Protein AF-A0A7S0F4X1-F1 (afdb_monomer_lite)

Sequence (199 aa):
SWSSDGSSNGMGWGNSGFKICTSPSAWPSPEPSPVACLFTPQADWVQSAISVTGGTYANEVAWTLSCVGMCADIQGGAPYGMFPAATKMHRAPPGAACSLKMEDSYGDGWNGAQWTAVKDATTLLSFSLSSVDGDVFTEYFTAPAAALPSPSPSPPSPTMPSPTPMPPPPHPPGHFDPPSPPPSPPSPPPSPSPLPPSS

Organism: NCBI:txid33657

pLDDT: mean 75.81, std 18.98, range [32.25, 98.31]

Secondary structure (DSSP, 8-state):
--------------------------PPPPPPPP-------GGGPEEEEEEE---S-GGGEEEEEEETT-SS-EEEESSBSSTTS--EEEEE-TT-EEEEEEEESSSSB-TT--EEEE-SSS-EEEE--BTTT-SEEEEEEEPPPPPPPPPPPPPPPP-PPPPPPPPPPPPPTT--PPPPPPPPPPPPPPPPPPPPPP-

Foldseek 3Di:
DDDDDDDDDDDDDDDDDDDPPDDDPPDPDPDPDPPPPPDDPLPQWDKKWKFKACAPPQVQKKKWKDWPPDPDIDIDTPGACDPVHPTDMDTDHAFTKMKMKIFGNVLQWSNPMWMWMDQDPPDIDIDITHSVCGGIDMDIDTHHHGDDDDPDPDDPDPPDPPPDDDDDDDDDPDDDDDDDDDDDDDDDDDDDDDDDDDD

Radius of gyration: 40.77 Å; chains: 1; bounding box: 77×66×147 Å

Structure (mmCIF, N/CA/C/O backbone):
data_AF-A0A7S0F4X1-F1
#
_entry.id   AF-A0A7S0F4X1-F1
#
loop_
_atom_site.group_PDB
_atom_site.id
_atom_site.type_symbol
_atom_site.label_atom_id
_atom_site.label_alt_id
_atom_site.label_comp_id
_atom_site.label_asym_id
_atom_site.label_entity_id
_atom_site.label_seq_id
_atom_site.pdbx_PDB_ins_code
_atom_site.Cartn_x
_atom_site.Cartn_y
_atom_site.Cartn_z
_atom_site.occupanc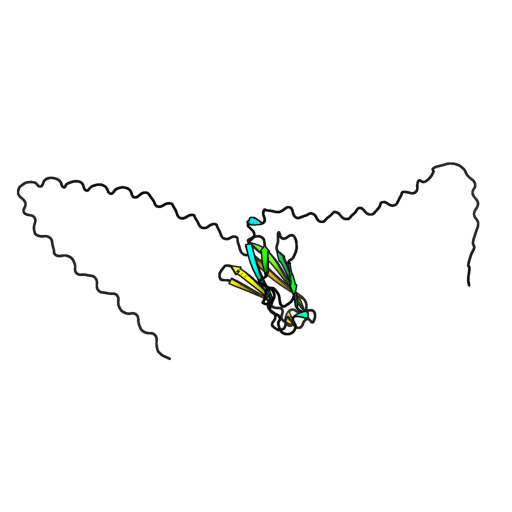y
_atom_site.B_iso_or_equiv
_atom_site.auth_seq_id
_atom_site.auth_comp_id
_atom_site.auth_asym_id
_atom_site.auth_atom_id
_atom_site.pdbx_PDB_model_num
ATOM 1 N N . SER A 1 1 ? -9.327 -20.648 -59.943 1.00 35.84 1 SER A N 1
ATOM 2 C CA . SER A 1 1 ? -8.849 -21.932 -60.483 1.00 35.84 1 SER A CA 1
ATOM 3 C C . SER A 1 1 ? -9.043 -22.992 -59.423 1.00 35.84 1 SER A C 1
ATOM 5 O O . SER A 1 1 ? -8.588 -22.744 -58.317 1.00 35.84 1 SER A O 1
ATOM 7 N N . TRP A 1 2 ? -9.734 -24.083 -59.785 1.00 32.25 2 TRP A N 1
ATOM 8 C CA . TRP A 1 2 ? -10.173 -25.244 -58.979 1.00 32.25 2 TRP A CA 1
ATOM 9 C C . TRP A 1 2 ? -11.259 -24.909 -57.925 1.00 32.25 2 TRP A C 1
ATOM 11 O O . TRP A 1 2 ? -11.089 -23.986 -57.145 1.00 32.25 2 TRP A O 1
ATOM 21 N N . SER A 1 3 ? -12.493 -25.424 -57.898 1.00 41.69 3 SER A N 1
ATOM 22 C CA . SER A 1 3 ? -13.153 -26.658 -58.357 1.00 41.69 3 SER A CA 1
ATOM 23 C C . SER A 1 3 ? -12.582 -27.934 -57.760 1.00 41.69 3 SER A C 1
ATOM 25 O O . SER A 1 3 ? -11.502 -28.363 -58.151 1.00 41.69 3 SER A O 1
ATOM 27 N N . SER A 1 4 ? -13.374 -28.582 -56.905 1.00 44.69 4 SER A N 1
ATOM 28 C CA . SER A 1 4 ? -13.648 -30.019 -56.994 1.00 44.69 4 SER A CA 1
ATOM 29 C C . SER A 1 4 ? -14.995 -30.305 -56.335 1.00 44.69 4 SER A C 1
ATOM 31 O O . SER A 1 4 ? -15.166 -30.219 -55.124 1.00 44.69 4 SER A O 1
ATOM 33 N N . ASP A 1 5 ? -15.945 -30.545 -57.226 1.00 53.00 5 ASP A N 1
ATOM 34 C CA . ASP A 1 5 ? -17.273 -31.093 -57.019 1.00 53.00 5 ASP A CA 1
ATOM 35 C C . ASP A 1 5 ? -17.172 -32.621 -56.853 1.00 53.00 5 ASP A C 1
ATOM 37 O O . ASP A 1 5 ? -16.207 -33.233 -57.317 1.00 53.00 5 ASP A O 1
ATOM 41 N N . GLY A 1 6 ? -18.221 -33.226 -56.302 1.00 36.16 6 GLY A N 1
ATOM 42 C CA . GLY A 1 6 ? -18.635 -34.569 -56.702 1.00 36.16 6 GLY A CA 1
ATOM 43 C C . GLY A 1 6 ? -18.170 -35.755 -55.859 1.00 36.16 6 GLY A C 1
ATOM 44 O O . GLY A 1 6 ? -17.057 -36.251 -56.013 1.00 36.16 6 GLY A O 1
ATOM 45 N N . SER A 1 7 ? -19.115 -36.329 -55.105 1.00 43.56 7 SER A N 1
ATOM 46 C CA . SER A 1 7 ? -19.534 -37.746 -55.202 1.00 43.56 7 SER A CA 1
ATOM 47 C C . SER A 1 7 ? -20.368 -38.153 -53.981 1.00 43.56 7 SER A C 1
ATOM 49 O O . SER A 1 7 ? -20.037 -37.765 -52.871 1.00 43.56 7 SER A O 1
ATOM 51 N N . SER A 1 8 ? -21.376 -39.019 -54.030 1.00 43.84 8 SER A N 1
ATOM 52 C CA . SER A 1 8 ? -22.368 -39.441 -55.027 1.00 43.84 8 SER A CA 1
ATOM 53 C C . SER A 1 8 ? -23.245 -40.509 -54.334 1.00 43.84 8 SER A C 1
ATOM 55 O O . SER A 1 8 ? -22.756 -41.274 -53.512 1.00 43.84 8 SER A O 1
ATOM 57 N N . ASN A 1 9 ? -24.531 -40.545 -54.706 1.00 38.00 9 ASN A N 1
ATOM 58 C CA . ASN A 1 9 ? -25.485 -41.671 -54.702 1.00 38.00 9 ASN A CA 1
ATOM 59 C C . ASN A 1 9 ? -25.884 -42.407 -53.403 1.00 38.00 9 ASN A C 1
ATOM 61 O O . ASN A 1 9 ? -25.091 -43.095 -52.775 1.00 38.00 9 ASN A O 1
ATOM 65 N N . GLY A 1 10 ? -27.202 -42.453 -53.145 1.00 40.72 10 GLY A N 1
ATOM 66 C CA . GLY A 1 10 ? -27.795 -43.468 -52.264 1.00 40.72 10 GLY A CA 1
ATOM 67 C C . GLY A 1 10 ? -29.270 -43.262 -51.903 1.00 40.72 10 GLY A C 1
ATOM 68 O O . GLY A 1 10 ? -29.571 -42.826 -50.806 1.00 40.72 10 GLY A O 1
ATOM 69 N N . MET A 1 11 ? -30.153 -43.573 -52.856 1.00 41.38 11 MET A N 1
ATOM 70 C CA . MET A 1 11 ? -31.607 -43.835 -52.793 1.00 41.38 11 MET A CA 1
ATOM 71 C C . MET A 1 11 ? -32.292 -43.995 -51.413 1.00 41.38 11 MET A C 1
ATOM 73 O O . MET A 1 11 ? -31.842 -44.772 -50.577 1.00 41.38 11 MET A O 1
ATOM 77 N N . GLY A 1 12 ? -33.505 -43.434 -51.273 1.00 39.88 12 GLY A N 1
ATOM 78 C CA . GLY A 1 12 ? -34.475 -43.874 -50.259 1.00 39.88 12 GLY A CA 1
ATOM 79 C C . GLY A 1 12 ? -35.719 -42.988 -50.125 1.00 39.88 12 GLY A C 1
ATOM 80 O O . GLY A 1 12 ? -35.759 -42.099 -49.282 1.00 39.88 12 GLY A O 1
ATOM 81 N N . TRP A 1 13 ? -36.748 -43.231 -50.943 1.00 37.94 13 TRP A N 1
ATOM 82 C CA . TRP A 1 13 ? -38.113 -42.733 -50.713 1.00 37.94 13 TRP A CA 1
ATOM 83 C C . TRP A 1 13 ? -38.707 -43.352 -49.437 1.00 37.94 13 TRP A C 1
ATOM 85 O O . TRP A 1 13 ? -38.603 -44.562 -49.252 1.00 37.94 13 TRP A O 1
ATOM 95 N N . GLY A 1 14 ? -39.400 -42.558 -48.611 1.00 35.94 14 GLY A N 1
ATOM 96 C CA . GLY A 1 14 ? -40.176 -43.104 -47.491 1.00 35.94 14 GLY A CA 1
ATOM 97 C C . GLY A 1 14 ? -40.546 -42.110 -46.389 1.00 35.94 14 GLY A C 1
ATOM 98 O O . GLY A 1 14 ? -39.970 -42.134 -45.317 1.00 35.94 14 GLY A O 1
ATOM 99 N N . ASN A 1 15 ? -41.510 -41.245 -46.684 1.00 37.94 15 ASN A N 1
ATOM 100 C CA . ASN A 1 15 ? -42.716 -40.962 -45.897 1.00 37.94 15 ASN A CA 1
ATOM 101 C C . ASN A 1 15 ? -42.611 -40.875 -44.354 1.00 37.94 15 ASN A C 1
ATOM 103 O O . ASN A 1 15 ? -42.351 -41.857 -43.668 1.00 37.94 15 ASN A O 1
ATOM 107 N N . SER A 1 16 ? -43.130 -39.751 -43.843 1.00 42.19 16 SER A N 1
ATOM 108 C CA . SER A 1 16 ? -43.637 -39.510 -42.481 1.00 42.19 16 SER A CA 1
ATOM 109 C C . SER A 1 16 ? -42.618 -39.158 -41.392 1.00 42.19 16 SER A C 1
ATOM 111 O O . SER A 1 16 ? -41.639 -39.853 -41.164 1.00 42.19 16 SER A O 1
ATOM 113 N N . GLY A 1 17 ? -42.936 -38.090 -40.656 1.00 40.62 17 GLY A N 1
ATOM 114 C CA . GLY A 1 17 ? -42.418 -37.887 -39.307 1.00 40.62 17 GLY A CA 1
ATOM 115 C C . GLY A 1 17 ? -41.562 -36.641 -39.130 1.00 40.62 17 GLY A C 1
ATOM 116 O O . GLY A 1 17 ? -40.384 -36.636 -39.442 1.00 40.62 17 GLY A O 1
ATOM 117 N N . PHE A 1 18 ? -42.176 -35.638 -38.502 1.00 47.06 18 PHE A N 1
ATOM 118 C CA . PHE A 1 18 ? -41.521 -34.615 -37.689 1.00 47.06 18 PHE A CA 1
ATOM 119 C C . PHE A 1 18 ? -40.653 -33.578 -38.426 1.00 47.06 18 PHE A C 1
ATOM 121 O O . PHE A 1 18 ? -39.503 -33.806 -38.791 1.00 47.06 18 PHE A O 1
ATOM 128 N N . LYS A 1 19 ? -41.186 -32.352 -38.543 1.00 44.25 19 LYS A N 1
ATOM 129 C CA . LYS A 1 19 ? -40.333 -31.171 -38.686 1.00 44.25 19 LYS A CA 1
ATOM 130 C C . LYS A 1 19 ? -39.439 -31.110 -37.448 1.00 44.25 19 LYS A C 1
ATOM 132 O O . LYS A 1 19 ? -39.907 -30.766 -36.367 1.00 44.25 19 LYS A O 1
ATOM 137 N N . ILE A 1 20 ? -38.166 -31.448 -37.607 1.00 43.59 20 ILE A N 1
ATOM 138 C CA . ILE A 1 20 ? -37.108 -31.015 -36.700 1.00 43.59 20 ILE A CA 1
ATOM 139 C C . ILE A 1 20 ? -37.099 -29.486 -36.730 1.00 43.59 20 ILE A C 1
ATOM 141 O O . ILE A 1 20 ? -36.558 -28.865 -37.641 1.00 43.59 20 ILE A O 1
ATOM 145 N N . CYS A 1 21 ? -37.777 -28.874 -35.760 1.00 41.50 21 CYS A N 1
ATOM 146 C CA . CYS A 1 21 ? -37.515 -27.493 -35.401 1.00 41.50 21 CYS A CA 1
ATOM 147 C C . CYS A 1 21 ? -36.063 -27.447 -34.933 1.00 41.50 21 CYS A C 1
ATOM 149 O O . CYS A 1 21 ? -35.737 -27.900 -33.837 1.00 41.50 21 CYS A O 1
ATOM 151 N N . THR A 1 22 ? -35.186 -26.958 -35.801 1.00 43.84 22 THR A N 1
ATOM 152 C CA . THR A 1 22 ? -33.824 -26.576 -35.462 1.00 43.84 22 THR A CA 1
ATOM 153 C C . THR A 1 22 ? -33.913 -25.622 -34.275 1.00 43.84 22 THR A C 1
ATOM 155 O O . THR A 1 22 ? -34.497 -24.543 -34.386 1.00 43.84 22 THR A O 1
ATOM 158 N N . SER A 1 23 ? -33.409 -26.060 -33.122 1.00 50.34 23 SER A N 1
ATOM 159 C CA . SER A 1 23 ? -33.271 -25.229 -31.928 1.00 50.34 23 SER A CA 1
ATOM 160 C C . SER A 1 23 ? -32.569 -23.932 -32.331 1.00 50.34 23 SER A C 1
ATOM 162 O O . SER A 1 23 ? -31.468 -24.016 -32.883 1.00 50.34 23 SER A O 1
ATOM 164 N N . PRO A 1 24 ? -33.132 -22.737 -32.079 1.00 48.34 24 PRO A N 1
ATOM 165 C CA . PRO A 1 24 ? -32.310 -21.548 -32.118 1.00 48.34 24 PRO A CA 1
ATOM 166 C C . PRO A 1 24 ? -31.263 -21.726 -31.025 1.00 48.34 24 PRO A C 1
ATOM 168 O O . PRO A 1 24 ? -31.602 -22.084 -29.893 1.00 48.34 24 PRO A O 1
ATOM 171 N N . SER A 1 25 ? -29.999 -21.553 -31.404 1.00 54.19 25 SER A N 1
ATOM 172 C CA . SER A 1 25 ? -28.855 -21.487 -30.510 1.00 54.19 25 SER A CA 1
ATOM 173 C C . SER A 1 25 ? -29.254 -20.790 -29.217 1.00 54.19 25 SER A C 1
ATOM 175 O O . SER A 1 25 ? -29.686 -19.635 -29.241 1.00 54.19 25 SER A O 1
ATOM 177 N N . ALA A 1 26 ? -29.147 -21.512 -28.100 1.00 55.78 26 ALA A N 1
ATOM 178 C CA . ALA A 1 26 ? -29.176 -20.894 -26.791 1.00 55.78 26 ALA A CA 1
ATOM 179 C C . ALA A 1 26 ? -28.062 -19.847 -26.801 1.00 55.78 26 ALA A C 1
ATOM 181 O O . ALA A 1 26 ? -26.878 -20.181 -26.858 1.00 55.78 26 ALA A O 1
ATOM 182 N N . TRP A 1 27 ? -28.462 -18.581 -26.871 1.00 60.56 27 TRP A N 1
ATOM 183 C CA . TRP A 1 27 ? -27.570 -17.454 -26.681 1.00 60.56 27 TRP A CA 1
ATOM 184 C C . TRP A 1 27 ? -26.794 -17.708 -25.387 1.00 60.56 27 TRP A C 1
ATOM 186 O O . TRP A 1 27 ? -27.430 -18.103 -24.401 1.00 60.56 27 TRP A O 1
ATOM 196 N N . PRO A 1 28 ? -25.458 -17.544 -25.358 1.00 54.84 28 PRO A N 1
ATOM 197 C CA . PRO A 1 28 ? -24.746 -17.629 -24.097 1.00 54.84 28 PRO A CA 1
ATOM 198 C C . PRO A 1 28 ? -25.382 -16.599 -23.167 1.00 54.84 28 PRO A C 1
ATOM 200 O O . PRO A 1 28 ? -25.485 -15.419 -23.510 1.00 54.84 28 PRO A O 1
ATOM 203 N N . SER A 1 29 ? -25.905 -17.088 -22.041 1.00 54.59 29 SER A N 1
ATOM 204 C CA . SER A 1 29 ? -26.431 -16.242 -20.978 1.00 54.59 29 SER A CA 1
ATOM 205 C C . SER A 1 29 ? -25.403 -15.143 -20.713 1.00 54.59 29 SER A C 1
ATOM 207 O O . SER A 1 29 ? -24.222 -15.484 -20.596 1.00 54.59 29 SER A O 1
ATOM 209 N N . PRO A 1 30 ? -25.797 -13.859 -20.627 1.00 59.09 30 PRO A N 1
ATOM 210 C CA . PRO A 1 30 ? -24.869 -12.839 -20.174 1.00 59.09 30 PRO A CA 1
ATOM 211 C C . PRO A 1 30 ? -24.286 -13.311 -18.842 1.00 59.09 30 PRO A C 1
ATOM 213 O O . PRO A 1 30 ? -25.019 -13.799 -17.974 1.00 59.09 30 PRO A O 1
ATOM 216 N N . GLU A 1 31 ? -22.960 -13.252 -18.748 1.00 65.81 31 GLU A N 1
ATOM 217 C CA . GLU A 1 31 ? -22.208 -13.545 -17.534 1.00 65.81 31 GLU A CA 1
ATOM 218 C C . GLU A 1 31 ? -22.894 -12.823 -16.363 1.00 65.81 31 GLU A C 1
ATOM 220 O O . GLU A 1 31 ? -23.268 -11.651 -16.527 1.00 65.81 31 GLU A O 1
ATOM 225 N N . PRO A 1 32 ? -23.171 -13.498 -15.228 1.00 59.28 32 PRO A N 1
ATOM 226 C CA . PRO A 1 32 ? -23.821 -12.833 -14.112 1.00 59.28 32 PRO A CA 1
ATOM 227 C C . PRO A 1 32 ? -22.983 -11.608 -13.759 1.00 59.28 32 PRO A C 1
ATOM 229 O O . PRO A 1 32 ? -21.783 -11.725 -13.518 1.00 59.28 32 PRO A O 1
ATOM 232 N N . SER A 1 33 ? -23.609 -10.428 -13.783 1.00 63.41 33 SER A N 1
ATOM 233 C CA . SER A 1 33 ? -22.951 -9.189 -13.373 1.00 63.41 33 SER A CA 1
ATOM 234 C C . SER A 1 33 ? -22.251 -9.426 -12.032 1.00 63.41 33 SER A C 1
ATOM 236 O O . SER A 1 33 ? -22.853 -10.085 -11.175 1.00 63.41 33 SER A O 1
ATOM 238 N N . PRO A 1 34 ? -21.005 -8.948 -11.842 1.00 61.53 34 PRO A N 1
ATOM 239 C CA . PRO A 1 34 ? -20.256 -9.227 -10.626 1.00 61.53 34 PRO A CA 1
ATOM 240 C C . PRO A 1 34 ? -21.122 -8.838 -9.436 1.00 61.53 34 PRO A C 1
ATOM 242 O O . PRO A 1 34 ? -21.649 -7.724 -9.380 1.00 61.53 34 PRO A O 1
ATOM 245 N N . VAL A 1 35 ? -21.331 -9.792 -8.528 1.00 60.41 35 VAL A N 1
ATOM 246 C CA . VAL A 1 35 ? -22.096 -9.565 -7.306 1.00 60.41 35 VAL A CA 1
ATOM 247 C C . VAL A 1 35 ? -21.411 -8.407 -6.594 1.00 60.41 35 VAL A C 1
ATOM 249 O O . VAL A 1 35 ? -20.289 -8.554 -6.114 1.00 60.41 35 VAL A O 1
ATOM 252 N N . ALA A 1 36 ? -22.055 -7.237 -6.576 1.00 57.34 36 ALA A N 1
ATOM 253 C CA . ALA A 1 36 ? -21.590 -6.130 -5.764 1.00 57.34 36 ALA A CA 1
ATOM 254 C C . ALA A 1 36 ? -21.515 -6.663 -4.336 1.00 57.34 36 ALA A C 1
ATOM 256 O O . ALA A 1 36 ? -22.524 -7.140 -3.811 1.00 57.34 36 ALA A O 1
ATOM 257 N N . CYS A 1 37 ? -20.321 -6.666 -3.748 1.00 64.00 37 CYS A N 1
ATOM 258 C CA . CYS A 1 37 ? -20.152 -7.119 -2.381 1.00 64.00 37 CYS A CA 1
ATOM 259 C C . CYS A 1 37 ? -21.212 -6.482 -1.494 1.00 64.00 37 CYS A C 1
ATOM 261 O O . CYS A 1 37 ? -21.319 -5.256 -1.422 1.00 64.00 37 CYS A O 1
ATOM 263 N N . LEU A 1 38 ? -22.003 -7.307 -0.823 1.00 52.16 38 LEU A N 1
ATOM 264 C CA . LEU A 1 38 ? -22.979 -6.819 0.131 1.00 52.16 38 LEU A CA 1
ATOM 265 C C . LEU A 1 38 ? -22.209 -6.340 1.367 1.00 52.16 38 LEU A C 1
ATOM 267 O O . LEU A 1 38 ? -21.707 -7.128 2.162 1.00 52.16 38 LEU A O 1
ATOM 271 N N . PHE A 1 39 ? -22.047 -5.021 1.436 1.00 55.66 39 PHE A N 1
ATOM 272 C CA . PHE A 1 39 ? -21.257 -4.282 2.411 1.00 55.66 39 PHE A CA 1
ATOM 273 C C . PHE A 1 39 ? -21.750 -4.486 3.852 1.00 55.66 39 PHE A C 1
ATOM 275 O O . PHE A 1 39 ? -22.895 -4.175 4.183 1.00 55.66 39 PHE A O 1
ATOM 282 N N . THR A 1 40 ? -20.832 -4.855 4.747 1.00 58.22 40 THR A N 1
ATOM 283 C CA . THR A 1 40 ? -20.790 -4.245 6.085 1.00 58.22 40 THR A CA 1
ATOM 284 C C . THR A 1 40 ? -20.621 -2.733 5.906 1.00 58.22 40 THR A C 1
ATOM 286 O O . THR A 1 40 ? -19.862 -2.335 5.018 1.00 58.22 40 THR A O 1
ATOM 289 N N . PRO A 1 41 ? -21.281 -1.866 6.691 1.00 57.59 41 PRO A N 1
ATOM 290 C CA . PRO A 1 41 ? -21.126 -0.425 6.525 1.00 57.59 41 PRO A CA 1
ATOM 291 C C . PRO A 1 41 ? -19.645 -0.042 6.645 1.00 57.59 41 PRO A C 1
ATOM 293 O O . PRO A 1 41 ? -19.095 -0.101 7.730 1.00 57.59 41 PRO A O 1
ATOM 296 N N . GLN A 1 42 ? -19.026 0.405 5.544 1.00 67.19 42 GLN A N 1
ATOM 297 C CA . GLN A 1 42 ? -17.606 0.801 5.430 1.00 67.19 42 GLN A CA 1
ATOM 298 C C . GLN A 1 42 ? -17.206 1.985 6.345 1.00 67.19 42 GLN A C 1
ATOM 300 O O . GLN A 1 42 ? -16.097 2.514 6.263 1.00 67.19 42 GLN A O 1
ATOM 305 N N . ALA A 1 43 ? -18.131 2.445 7.189 1.00 66.50 43 ALA A N 1
ATOM 306 C CA . ALA A 1 43 ? -17.953 3.532 8.136 1.00 66.50 43 ALA A CA 1
ATOM 307 C C . ALA A 1 43 ? -16.934 3.196 9.237 1.00 66.50 43 ALA A C 1
ATOM 309 O O . ALA A 1 43 ? -16.336 4.113 9.794 1.00 66.50 43 ALA A O 1
ATOM 310 N N . ASP A 1 44 ? -16.714 1.914 9.530 1.00 80.62 44 ASP A N 1
ATOM 311 C CA . ASP A 1 44 ? -15.756 1.436 10.530 1.00 80.62 44 ASP A CA 1
ATOM 312 C C . ASP A 1 44 ? -14.392 1.040 9.941 1.00 80.62 44 ASP A C 1
ATOM 314 O O . ASP A 1 44 ? -13.477 0.715 10.694 1.00 80.62 44 ASP A O 1
ATOM 318 N N . TRP A 1 45 ? -14.215 1.095 8.615 1.00 88.19 45 TRP A N 1
ATOM 319 C CA . TRP A 1 45 ? -12.942 0.747 7.984 1.00 88.19 45 TRP A CA 1
ATOM 320 C C . TRP A 1 45 ? -11.842 1.745 8.333 1.00 88.19 45 TRP A C 1
ATOM 322 O O . TRP A 1 45 ? -12.020 2.968 8.261 1.00 88.19 45 TRP A O 1
ATOM 332 N N . VAL A 1 46 ? -10.663 1.203 8.622 1.00 89.00 46 VAL A N 1
ATOM 333 C CA . VAL A 1 46 ? -9.464 1.983 8.917 1.00 89.00 46 VAL A CA 1
ATOM 334 C C . VAL A 1 46 ? -8.897 2.567 7.629 1.00 89.00 46 VAL A C 1
ATOM 336 O O . VAL A 1 46 ? -8.821 1.890 6.602 1.00 89.00 46 VAL A O 1
ATOM 339 N N . GLN A 1 47 ? -8.515 3.843 7.675 1.00 89.88 47 GLN A N 1
ATOM 340 C CA . GLN A 1 47 ? -7.900 4.540 6.551 1.00 89.88 47 GLN A CA 1
ATOM 341 C C . GLN A 1 47 ? -6.383 4.590 6.745 1.00 89.88 47 GLN A C 1
ATOM 343 O O . GLN A 1 47 ? -5.914 4.956 7.820 1.00 89.88 47 GLN A O 1
ATOM 348 N N . SER A 1 48 ? -5.622 4.253 5.707 1.00 91.06 48 SER A N 1
ATOM 349 C CA . SER A 1 48 ? -4.160 4.291 5.724 1.00 91.06 48 SER A CA 1
ATOM 350 C C . SER A 1 48 ? -3.614 4.953 4.462 1.00 91.06 48 SER A C 1
ATOM 352 O O . SER A 1 48 ? -4.160 4.786 3.367 1.00 91.06 48 SER A O 1
ATOM 354 N N . ALA A 1 49 ? -2.545 5.733 4.627 1.00 91.75 49 ALA A N 1
ATOM 355 C CA . ALA A 1 49 ? -1.781 6.273 3.513 1.00 91.75 49 ALA A CA 1
ATOM 356 C C . ALA A 1 49 ? -0.871 5.175 2.964 1.00 91.75 49 ALA A C 1
ATOM 358 O O . ALA A 1 49 ? -0.112 4.581 3.730 1.00 91.75 49 ALA A O 1
ATOM 359 N N . ILE A 1 50 ? -0.928 4.946 1.653 1.00 94.12 50 ILE A N 1
ATOM 360 C CA . ILE A 1 50 ? 0.032 4.091 0.952 1.00 94.12 50 ILE A CA 1
ATOM 361 C C . ILE A 1 50 ? 0.929 4.978 0.098 1.00 94.12 50 ILE A C 1
ATOM 363 O O . ILE A 1 50 ? 0.437 5.797 -0.687 1.00 94.12 50 ILE A O 1
ATOM 367 N N . SER A 1 51 ? 2.236 4.770 0.213 1.00 94.44 51 SER A N 1
ATOM 368 C CA . SER A 1 51 ? 3.232 5.377 -0.667 1.00 94.44 51 SER A CA 1
ATOM 369 C C . SER A 1 51 ? 4.230 4.353 -1.178 1.00 94.44 51 SER A C 1
ATOM 371 O O . SER A 1 51 ? 4.586 3.422 -0.462 1.00 94.44 51 SER A O 1
ATOM 373 N N . VAL A 1 52 ? 4.693 4.561 -2.410 1.00 96.19 52 VAL A N 1
ATOM 374 C CA . VAL A 1 52 ? 5.784 3.799 -3.021 1.00 96.19 52 VAL A CA 1
ATOM 375 C C . VAL A 1 52 ? 6.813 4.771 -3.575 1.00 96.19 52 VAL A C 1
ATOM 377 O O . VAL A 1 52 ? 6.465 5.690 -4.324 1.00 96.19 52 VAL A O 1
ATOM 380 N N . THR A 1 53 ? 8.073 4.612 -3.181 1.00 94.94 53 THR A N 1
ATOM 381 C CA . THR A 1 53 ? 9.178 5.420 -3.719 1.00 94.94 53 THR A CA 1
ATOM 382 C C . THR A 1 53 ? 9.534 4.972 -5.137 1.00 94.94 53 THR A C 1
ATOM 384 O O . THR A 1 53 ? 9.300 3.830 -5.504 1.00 94.94 53 THR A O 1
ATOM 387 N N . GLY A 1 54 ? 10.103 5.871 -5.947 1.00 91.94 54 GLY A N 1
ATOM 388 C CA . GLY A 1 54 ? 10.464 5.570 -7.339 1.00 91.94 54 GLY A CA 1
ATOM 389 C C . GLY A 1 54 ? 11.591 4.541 -7.502 1.00 91.94 54 GLY A C 1
ATOM 390 O O . GLY A 1 54 ? 11.608 3.822 -8.490 1.00 91.94 54 GLY A O 1
ATOM 391 N N . GLY A 1 55 ? 12.536 4.473 -6.558 1.00 92.38 55 GLY A N 1
ATOM 392 C CA . GLY A 1 55 ? 13.770 3.705 -6.763 1.00 92.38 55 GLY A CA 1
ATOM 393 C C . GLY A 1 55 ? 14.559 4.188 -7.987 1.00 92.38 55 GLY A C 1
ATOM 394 O O . GLY A 1 55 ? 14.389 5.324 -8.439 1.00 92.38 55 GLY A O 1
ATOM 395 N N . THR A 1 56 ? 15.432 3.325 -8.510 1.00 94.62 56 THR A N 1
ATOM 396 C CA . THR A 1 56 ? 16.222 3.613 -9.724 1.00 94.62 56 THR A CA 1
ATOM 397 C C . THR A 1 56 ? 15.446 3.302 -11.008 1.00 94.62 5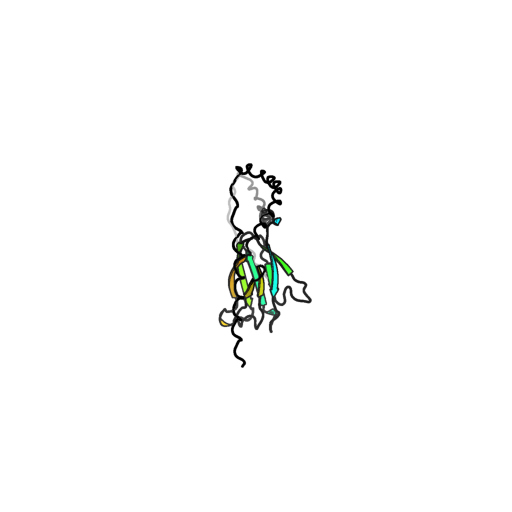6 THR A C 1
ATOM 399 O O . THR A 1 56 ? 15.585 4.028 -11.991 1.00 94.62 56 THR A O 1
ATOM 402 N N . TYR A 1 57 ? 14.583 2.284 -10.987 1.00 94.81 57 TYR A N 1
ATOM 403 C CA . TYR A 1 57 ? 13.839 1.799 -12.153 1.00 94.81 57 TYR A CA 1
ATOM 404 C C . TYR A 1 57 ? 12.339 1.704 -11.854 1.00 94.81 57 TYR A C 1
ATOM 406 O O . TYR A 1 57 ? 11.713 0.657 -11.908 1.00 94.81 57 TYR A O 1
ATOM 414 N N . ALA A 1 58 ? 11.717 2.846 -11.565 1.00 95.19 58 ALA A N 1
ATOM 415 C CA . ALA A 1 58 ? 10.312 2.921 -11.156 1.00 95.19 58 ALA A CA 1
ATOM 416 C C . ALA A 1 58 ? 9.315 2.202 -12.093 1.00 95.19 58 ALA A C 1
ATOM 418 O O . ALA A 1 58 ? 8.253 1.764 -11.657 1.00 95.19 58 ALA A O 1
ATOM 419 N N . ASN A 1 59 ? 9.645 2.099 -13.385 1.00 95.19 59 ASN A N 1
ATOM 420 C CA . ASN A 1 59 ? 8.797 1.483 -14.404 1.00 95.19 59 ASN A CA 1
ATOM 421 C C . ASN A 1 59 ? 8.699 -0.047 -14.310 1.00 95.19 59 ASN A C 1
ATOM 423 O O . ASN A 1 59 ? 7.839 -0.610 -14.982 1.00 95.19 59 ASN A O 1
ATOM 427 N N . GLU A 1 60 ? 9.580 -0.714 -13.565 1.00 95.94 60 GLU A N 1
ATOM 428 C CA . GLU A 1 60 ? 9.525 -2.172 -13.366 1.00 95.94 60 GLU A CA 1
ATOM 429 C C . GLU A 1 60 ? 8.673 -2.563 -12.157 1.00 95.94 60 GLU A C 1
ATOM 431 O O . GLU A 1 60 ? 8.210 -3.696 -12.066 1.00 95.94 60 GLU A O 1
ATOM 436 N N . VAL A 1 61 ? 8.436 -1.605 -11.256 1.00 97.75 61 VAL A N 1
ATOM 437 C CA . VAL A 1 61 ? 7.785 -1.825 -9.969 1.00 97.75 61 VAL A CA 1
ATOM 438 C C . VAL A 1 61 ? 6.272 -1.840 -10.133 1.00 97.75 61 VAL A C 1
ATOM 440 O O . VAL A 1 61 ? 5.658 -0.823 -10.477 1.00 97.75 61 VAL A O 1
ATOM 443 N N . ALA A 1 62 ? 5.657 -2.964 -9.781 1.00 98.00 62 ALA A N 1
ATOM 444 C CA . ALA A 1 62 ? 4.213 -3.106 -9.649 1.00 98.00 62 ALA A CA 1
ATOM 445 C C . ALA A 1 62 ? 3.851 -3.794 -8.330 1.00 98.00 62 ALA A C 1
ATOM 447 O O . ALA A 1 62 ? 4.609 -4.590 -7.782 1.00 98.00 62 ALA A O 1
ATOM 448 N N . TRP A 1 63 ? 2.684 -3.471 -7.784 1.00 98.25 63 TRP A N 1
ATOM 449 C CA . TRP A 1 63 ? 2.202 -4.088 -6.556 1.00 98.25 63 TRP A CA 1
ATOM 450 C C . TRP A 1 63 ? 0.685 -4.210 -6.540 1.00 98.25 63 TRP A C 1
ATOM 452 O O . TRP A 1 63 ? -0.039 -3.384 -7.102 1.00 98.25 63 TRP A O 1
ATOM 462 N N . THR A 1 64 ? 0.211 -5.240 -5.846 1.00 98.31 64 THR A N 1
ATOM 463 C CA . THR A 1 64 ? -1.206 -5.512 -5.606 1.00 98.31 64 THR A CA 1
ATOM 464 C C . THR A 1 64 ? -1.413 -5.800 -4.122 1.00 98.31 64 THR A C 1
ATOM 466 O O . THR A 1 64 ? -0.851 -6.750 -3.580 1.00 98.31 64 THR A O 1
ATOM 469 N N . LEU A 1 65 ? -2.223 -4.980 -3.456 1.00 97.19 65 LEU A N 1
ATOM 470 C CA . LEU A 1 65 ? -2.656 -5.174 -2.077 1.00 97.19 65 LEU A CA 1
ATOM 471 C C . LEU A 1 65 ? -4.077 -5.740 -2.063 1.00 97.19 65 LEU A C 1
ATOM 473 O O . LEU A 1 65 ? -5.015 -5.083 -2.518 1.00 97.19 65 LEU A O 1
ATOM 477 N N . SER A 1 66 ? -4.228 -6.914 -1.461 1.00 96.31 66 SER A N 1
ATOM 478 C CA . SER A 1 66 ? -5.518 -7.544 -1.189 1.00 96.31 66 SER A CA 1
ATOM 479 C C . SER A 1 66 ? -5.702 -7.703 0.314 1.00 96.31 66 SER A C 1
ATOM 481 O O . SER A 1 66 ? -4.753 -8.051 1.014 1.00 96.31 66 SER A O 1
ATOM 483 N N . CYS A 1 67 ? -6.906 -7.461 0.826 1.00 94.44 67 CYS A N 1
ATOM 484 C CA . CYS A 1 67 ? -7.244 -7.737 2.220 1.00 94.44 67 CYS A CA 1
ATOM 485 C C . CYS A 1 67 ? -8.569 -8.488 2.304 1.00 94.44 67 CYS A C 1
ATOM 487 O O . CYS A 1 67 ? -9.514 -8.200 1.567 1.00 94.44 67 CYS A O 1
ATOM 489 N N . VAL A 1 68 ? -8.667 -9.419 3.250 1.00 91.94 68 VAL A N 1
ATOM 490 C CA . VAL A 1 68 ? -9.899 -10.173 3.505 1.00 91.94 68 VAL A CA 1
ATOM 491 C C . VAL A 1 68 ? -11.045 -9.208 3.811 1.00 91.94 68 VAL A C 1
ATOM 493 O O . VAL A 1 68 ? -10.934 -8.367 4.700 1.00 91.94 68 VAL A O 1
ATOM 496 N N . GLY A 1 69 ? -12.151 -9.345 3.078 1.00 87.88 69 GLY A N 1
ATOM 497 C CA . GLY A 1 69 ? -13.328 -8.478 3.197 1.00 87.88 69 GLY A CA 1
ATOM 498 C C . GLY A 1 69 ? -13.320 -7.261 2.265 1.00 87.88 69 GLY A C 1
ATOM 499 O O . GLY A 1 69 ? -14.318 -6.544 2.212 1.00 87.88 69 GLY A O 1
ATOM 500 N N . MET A 1 70 ? -12.242 -7.034 1.506 1.00 88.94 70 MET A N 1
ATOM 501 C CA . MET A 1 70 ? -12.245 -6.094 0.384 1.00 88.94 70 MET A CA 1
ATOM 502 C C . MET A 1 70 ? -12.828 -6.737 -0.877 1.00 88.94 70 MET A C 1
ATOM 504 O O . MET A 1 70 ? -12.764 -7.944 -1.078 1.00 88.94 70 MET A O 1
ATOM 508 N N . CYS A 1 71 ? -13.407 -5.895 -1.727 1.00 84.69 71 CYS A N 1
ATOM 509 C CA . CYS A 1 71 ? -14.095 -6.303 -2.957 1.00 84.69 71 CYS A CA 1
ATOM 510 C C . CYS A 1 71 ? -13.260 -6.152 -4.212 1.00 84.69 71 CYS A C 1
ATOM 512 O O . CYS A 1 71 ? -13.573 -6.724 -5.251 1.00 84.69 71 CYS A O 1
ATOM 514 N N . ALA A 1 72 ? -12.250 -5.304 -4.115 1.00 89.69 72 ALA A N 1
ATOM 515 C CA . ALA A 1 72 ? -11.325 -5.007 -5.174 1.00 89.69 72 ALA A CA 1
ATOM 516 C C . ALA A 1 72 ? -9.964 -4.813 -4.531 1.00 89.69 72 ALA A C 1
ATOM 518 O O . ALA A 1 72 ? -9.857 -4.167 -3.482 1.00 89.69 72 ALA A O 1
ATOM 519 N N . ASP A 1 73 ? -8.952 -5.364 -5.180 1.00 94.81 73 ASP A N 1
ATOM 520 C CA . ASP A 1 73 ? -7.576 -5.152 -4.784 1.00 94.81 73 ASP A CA 1
ATOM 521 C C . ASP A 1 73 ? -7.146 -3.727 -5.132 1.00 94.81 73 ASP A C 1
ATOM 523 O O . ASP A 1 73 ? -7.653 -3.090 -6.062 1.00 94.81 73 ASP A O 1
ATOM 527 N N . ILE A 1 74 ? -6.187 -3.217 -4.372 1.00 95.19 74 ILE A N 1
ATOM 528 C CA . ILE A 1 74 ? -5.550 -1.937 -4.654 1.00 95.19 74 ILE A CA 1
ATOM 529 C C . ILE A 1 74 ? -4.270 -2.225 -5.420 1.00 95.19 74 ILE A C 1
ATOM 531 O O . ILE A 1 74 ? -3.407 -2.946 -4.930 1.00 95.19 74 ILE A O 1
ATOM 535 N N . GLN A 1 75 ? -4.126 -1.617 -6.590 1.00 96.88 75 GLN A N 1
ATOM 536 C CA . GLN A 1 75 ? -2.953 -1.796 -7.436 1.00 96.88 75 GLN A CA 1
ATOM 537 C C . GLN A 1 75 ? -2.229 -0.473 -7.665 1.00 96.88 75 GLN A C 1
ATOM 539 O O . GLN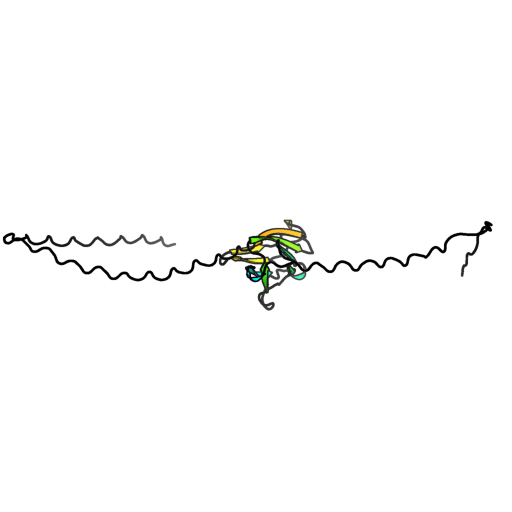 A 1 75 ? -2.841 0.602 -7.673 1.00 96.88 75 GLN A O 1
ATOM 544 N N . GLY A 1 76 ? -0.923 -0.555 -7.883 1.00 95.50 76 GLY A N 1
ATOM 545 C CA . GLY A 1 76 ? -0.106 0.593 -8.243 1.00 95.50 76 GLY A CA 1
ATOM 546 C C . GLY A 1 76 ? 1.269 0.191 -8.756 1.00 95.50 76 GLY A C 1
ATOM 547 O O . GLY A 1 76 ? 1.613 -0.985 -8.810 1.00 95.50 76 GLY A O 1
ATOM 548 N N . GLY A 1 77 ? 2.051 1.202 -9.127 1.00 95.56 77 GLY A N 1
ATOM 549 C CA . GLY A 1 77 ? 3.472 1.061 -9.436 1.00 95.56 77 GLY A CA 1
ATOM 550 C C . GLY A 1 77 ? 4.299 2.057 -8.637 1.00 95.56 77 GLY A C 1
ATOM 551 O O . GLY A 1 77 ? 3.859 2.505 -7.573 1.00 95.56 77 GLY A O 1
ATOM 552 N N . ALA A 1 78 ? 5.464 2.433 -9.154 1.00 94.94 78 ALA A N 1
ATOM 553 C CA . ALA A 1 78 ? 6.311 3.459 -8.562 1.00 94.94 78 ALA A CA 1
ATOM 554 C C . ALA A 1 78 ? 6.475 4.687 -9.487 1.00 94.94 78 ALA A C 1
ATOM 556 O O . ALA A 1 78 ? 6.518 4.547 -10.709 1.00 94.94 78 ALA A O 1
ATOM 557 N N . PRO A 1 79 ? 6.609 5.906 -8.929 1.00 94.19 79 PRO A N 1
ATOM 558 C CA . PRO A 1 79 ? 6.234 6.276 -7.566 1.00 94.19 79 PRO A CA 1
ATOM 559 C C . PRO A 1 79 ? 4.704 6.269 -7.376 1.00 94.19 79 PRO A C 1
ATOM 561 O O . PRO A 1 79 ? 3.936 6.447 -8.322 1.00 94.19 79 PRO A O 1
ATOM 564 N N . TYR A 1 80 ? 4.248 6.136 -6.132 1.00 94.44 80 TYR A N 1
ATOM 565 C CA . TYR A 1 80 ? 2.827 6.175 -5.776 1.00 94.44 80 TYR A CA 1
ATOM 566 C C . TYR A 1 80 ? 2.598 6.959 -4.488 1.00 94.44 80 TYR A C 1
ATOM 568 O O . TYR A 1 80 ? 3.369 6.826 -3.542 1.00 94.44 80 TYR A O 1
ATOM 576 N N . GLY A 1 81 ? 1.530 7.763 -4.433 1.00 90.06 81 GLY A N 1
ATOM 577 C CA . GLY A 1 81 ? 1.131 8.491 -3.217 1.00 90.06 81 GLY A CA 1
ATOM 578 C C . GLY A 1 81 ? 2.192 9.457 -2.667 1.00 90.06 81 GLY A C 1
ATOM 579 O O . GLY A 1 81 ? 2.109 9.848 -1.505 1.00 90.06 81 GLY A O 1
ATOM 580 N N . MET A 1 82 ? 3.181 9.811 -3.492 1.00 82.12 82 MET A N 1
ATOM 581 C CA . MET A 1 82 ? 4.303 10.695 -3.190 1.00 82.12 82 MET A CA 1
ATOM 582 C C . MET A 1 82 ? 4.240 11.922 -4.101 1.00 82.12 82 MET A C 1
ATOM 584 O O . MET A 1 82 ? 3.925 11.792 -5.282 1.00 82.12 82 MET A O 1
ATOM 588 N N . PHE A 1 83 ? 4.590 13.104 -3.588 1.00 71.44 83 PHE A N 1
ATOM 589 C CA . PHE A 1 83 ? 4.581 14.353 -4.358 1.00 71.44 83 PHE A CA 1
ATOM 590 C C . PHE A 1 83 ? 5.282 14.209 -5.733 1.00 71.44 83 PHE A C 1
ATOM 592 O O . PHE A 1 83 ? 6.376 13.647 -5.785 1.00 71.44 83 PHE A O 1
ATOM 599 N N . PRO A 1 84 ? 4.695 14.712 -6.842 1.00 61.09 84 PRO A N 1
ATOM 600 C CA . PRO A 1 84 ? 3.470 15.519 -6.941 1.00 61.09 84 PRO A CA 1
ATOM 601 C C . PRO A 1 84 ? 2.162 14.710 -6.914 1.00 61.09 84 PRO A C 1
ATOM 603 O O . PRO A 1 84 ? 1.081 15.299 -6.926 1.00 61.09 84 PRO A O 1
ATOM 606 N N . ALA A 1 85 ? 2.220 13.376 -6.863 1.00 63.31 85 ALA A N 1
ATOM 607 C CA . ALA A 1 85 ? 1.043 12.542 -6.663 1.00 63.31 85 ALA A CA 1
ATOM 608 C C . ALA A 1 85 ? 0.595 12.682 -5.201 1.00 63.31 85 ALA A C 1
ATOM 610 O O . ALA A 1 85 ? 1.189 12.102 -4.299 1.00 63.31 85 ALA A O 1
ATOM 611 N N . ALA A 1 86 ? -0.417 13.518 -4.952 1.00 73.94 86 ALA A N 1
ATOM 612 C CA . ALA A 1 86 ? -0.997 13.726 -3.624 1.00 73.94 86 ALA A CA 1
ATOM 613 C C . ALA A 1 86 ? -1.150 12.407 -2.838 1.00 73.94 86 ALA A C 1
ATOM 615 O O . ALA A 1 86 ? -1.481 11.374 -3.429 1.00 73.94 86 ALA A O 1
ATOM 616 N N . THR A 1 87 ? -0.930 12.458 -1.518 1.00 83.31 87 THR A N 1
ATOM 617 C CA . THR A 1 87 ? -1.049 11.312 -0.604 1.00 83.31 87 THR A CA 1
ATOM 618 C C . THR A 1 87 ? -2.302 10.499 -0.920 1.00 83.31 87 THR A C 1
ATOM 620 O O . THR A 1 87 ? -3.422 11.011 -0.836 1.00 83.31 87 THR A O 1
ATOM 623 N N . LYS A 1 88 ? -2.125 9.228 -1.297 1.00 90.88 88 LYS A N 1
ATOM 624 C CA . LYS A 1 88 ? -3.247 8.350 -1.633 1.00 90.88 88 LYS A CA 1
ATOM 625 C C . LYS A 1 88 ? -3.656 7.536 -0.415 1.00 90.88 88 LYS A C 1
ATOM 627 O O . LYS A 1 88 ? -2.931 6.661 0.051 1.00 90.88 88 LYS A O 1
ATOM 632 N N . MET A 1 89 ? -4.844 7.861 0.079 1.00 90.62 89 MET A N 1
ATOM 633 C CA . MET A 1 89 ? -5.457 7.208 1.224 1.00 90.62 89 MET A CA 1
ATOM 634 C C . MET A 1 89 ? -6.374 6.082 0.763 1.00 90.62 89 MET A C 1
ATOM 636 O O . MET A 1 89 ? -7.254 6.300 -0.070 1.00 90.62 89 MET A O 1
ATOM 640 N N . HIS A 1 90 ? -6.218 4.916 1.373 1.00 92.31 90 HIS A N 1
ATOM 641 C CA . HIS A 1 90 ? -7.022 3.726 1.117 1.00 92.31 90 HIS A CA 1
ATOM 642 C C . HIS A 1 90 ? -7.680 3.228 2.390 1.00 92.31 90 HIS A C 1
ATOM 644 O O . HIS A 1 90 ? -7.268 3.601 3.486 1.00 92.31 90 HIS A O 1
ATOM 650 N N . ARG A 1 91 ? -8.722 2.409 2.252 1.00 91.00 91 ARG A N 1
ATOM 651 C CA . ARG A 1 91 ? -9.458 1.845 3.385 1.00 91.00 91 ARG A CA 1
ATOM 652 C C . ARG A 1 91 ? -9.415 0.327 3.332 1.00 91.00 91 ARG A C 1
ATOM 654 O O . ARG A 1 91 ? -9.595 -0.237 2.257 1.00 91.00 91 ARG A O 1
ATOM 661 N N . ALA A 1 92 ? -9.261 -0.299 4.490 1.00 91.44 92 ALA A N 1
ATOM 662 C CA . ALA A 1 92 ? -9.348 -1.744 4.657 1.00 91.44 92 ALA A CA 1
ATOM 663 C C . ALA A 1 92 ? -10.200 -2.082 5.893 1.00 91.44 92 ALA A C 1
ATOM 665 O O . ALA A 1 92 ? -10.296 -1.252 6.808 1.00 91.44 92 ALA A O 1
ATOM 666 N N . PRO A 1 93 ? -10.818 -3.276 5.950 1.00 90.62 93 PRO A N 1
ATOM 667 C CA . PRO A 1 93 ? -11.515 -3.709 7.149 1.00 90.62 93 PRO A CA 1
ATOM 668 C C . PRO A 1 93 ? -10.546 -3.774 8.342 1.00 90.62 93 PRO A C 1
ATOM 670 O O . PRO A 1 93 ? -9.389 -4.184 8.177 1.00 90.62 93 PRO A O 1
ATOM 673 N N . PRO A 1 94 ? -10.977 -3.374 9.548 1.00 89.94 94 PRO A N 1
ATOM 674 C CA . PRO A 1 94 ? -10.086 -3.343 10.698 1.00 89.94 94 PRO A CA 1
ATOM 675 C C . PRO A 1 94 ? -9.613 -4.746 11.077 1.00 89.94 94 PRO A C 1
ATOM 677 O O . PRO A 1 94 ? -10.413 -5.674 11.166 1.00 89.94 94 PRO A O 1
ATOM 680 N N . GLY A 1 95 ? -8.312 -4.913 11.312 1.00 89.75 95 GLY A N 1
ATOM 681 C CA . GLY A 1 95 ? -7.730 -6.214 11.651 1.00 89.75 95 GLY A CA 1
ATOM 682 C C . GLY A 1 95 ? -7.780 -7.253 10.523 1.00 89.75 95 GLY A C 1
ATOM 683 O O . GLY A 1 95 ? -7.535 -8.429 10.783 1.00 89.75 95 GLY A O 1
ATOM 684 N N . ALA A 1 96 ? -8.097 -6.857 9.284 1.00 92.25 96 ALA A N 1
ATOM 685 C CA . ALA A 1 96 ? -8.097 -7.767 8.144 1.00 92.25 96 ALA A CA 1
ATOM 686 C C . ALA A 1 96 ? -6.707 -8.366 7.896 1.00 92.25 96 ALA A C 1
ATOM 688 O O . ALA A 1 96 ? -5.694 -7.671 7.978 1.00 92.25 96 ALA A O 1
ATOM 689 N N . ALA A 1 97 ? -6.663 -9.648 7.535 1.00 94.75 97 ALA A N 1
ATOM 690 C CA . ALA A 1 97 ? -5.466 -10.239 6.953 1.00 94.75 97 ALA A CA 1
ATOM 691 C C . ALA A 1 97 ? -5.288 -9.697 5.530 1.00 94.75 97 ALA A C 1
ATOM 693 O O . ALA A 1 97 ? -6.223 -9.747 4.728 1.00 94.75 97 ALA A O 1
ATOM 694 N N . CYS A 1 98 ? -4.104 -9.175 5.238 1.00 95.94 98 CYS A N 1
ATOM 695 C CA . CYS A 1 98 ? -3.740 -8.590 3.960 1.00 95.94 98 CYS A CA 1
ATOM 696 C C . CYS A 1 98 ? -2.535 -9.311 3.356 1.00 95.94 98 CYS A C 1
ATOM 698 O O . CYS A 1 98 ? -1.637 -9.754 4.074 1.00 95.94 98 CYS A O 1
ATOM 700 N N . SER A 1 99 ? -2.511 -9.377 2.030 1.00 97.69 99 SER A N 1
ATOM 701 C CA . SER A 1 99 ? -1.384 -9.828 1.223 1.00 97.69 99 SER A CA 1
ATOM 702 C C . SER A 1 99 ? -0.949 -8.709 0.284 1.00 97.69 99 SER A C 1
ATOM 704 O O . SER A 1 99 ? -1.773 -8.162 -0.456 1.00 97.69 99 SER A O 1
ATOM 706 N N . LEU A 1 100 ? 0.339 -8.394 0.288 1.00 98.25 100 LEU A N 1
ATOM 707 C CA . LEU A 1 100 ? 0.976 -7.487 -0.656 1.00 98.25 100 LEU A CA 1
ATOM 708 C C . LEU A 1 100 ? 1.801 -8.312 -1.637 1.00 98.25 100 LEU A C 1
ATOM 710 O O . LEU A 1 100 ? 2.880 -8.789 -1.293 1.00 98.25 100 LEU A O 1
ATOM 714 N N . LYS A 1 101 ? 1.300 -8.455 -2.860 1.00 98.31 101 LYS A N 1
ATOM 715 C CA . LYS A 1 101 ? 2.072 -8.989 -3.979 1.00 98.31 101 LYS A CA 1
ATOM 716 C C . LYS A 1 101 ? 2.930 -7.864 -4.551 1.00 98.31 101 LYS A C 1
ATOM 718 O O . LYS A 1 101 ? 2.398 -6.819 -4.925 1.00 98.31 101 LYS A O 1
ATOM 723 N N . MET A 1 102 ? 4.233 -8.080 -4.596 1.00 97.88 102 MET A N 1
ATOM 724 C CA . MET A 1 102 ? 5.251 -7.187 -5.137 1.00 97.88 102 MET A CA 1
ATOM 725 C C . MET A 1 102 ? 5.816 -7.827 -6.399 1.00 97.88 102 MET A C 1
ATOM 727 O O . MET A 1 102 ? 6.115 -9.018 -6.398 1.00 97.88 102 MET A O 1
ATOM 731 N N . GLU A 1 103 ? 5.911 -7.051 -7.469 1.00 98.00 103 GLU A N 1
ATOM 732 C CA . GLU A 1 103 ? 6.300 -7.517 -8.796 1.00 98.00 103 GLU A CA 1
ATOM 733 C C . GLU A 1 103 ? 7.391 -6.597 -9.346 1.00 98.00 103 GLU A C 1
ATOM 735 O O . GLU A 1 103 ? 7.330 -5.372 -9.191 1.00 98.00 103 GLU A O 1
ATOM 740 N N . ASP A 1 104 ? 8.386 -7.210 -9.964 1.00 97.38 104 ASP A N 1
ATOM 741 C CA . ASP A 1 104 ? 9.498 -6.592 -10.666 1.00 97.38 104 ASP A CA 1
ATOM 742 C C . ASP A 1 104 ? 9.648 -7.280 -12.026 1.00 97.38 104 ASP A C 1
ATOM 744 O O . ASP A 1 104 ? 9.891 -8.482 -12.111 1.00 97.38 104 ASP A O 1
ATOM 748 N N . SER A 1 105 ? 9.504 -6.516 -13.110 1.00 96.31 105 SER A N 1
ATOM 749 C CA . SER A 1 105 ? 9.561 -7.069 -14.465 1.00 96.31 105 SER A CA 1
ATOM 750 C C . SER A 1 105 ? 10.926 -7.639 -14.880 1.00 96.31 105 SER A C 1
ATOM 752 O O . SER A 1 105 ? 10.970 -8.389 -15.859 1.00 96.31 105 SER A O 1
ATOM 754 N N . TYR A 1 106 ? 12.018 -7.285 -14.194 1.00 94.12 106 TYR A N 1
ATOM 755 C CA . TYR A 1 106 ? 13.372 -7.755 -14.518 1.00 94.12 106 TYR A CA 1
ATOM 756 C C . TYR A 1 106 ? 13.916 -8.797 -13.533 1.00 94.12 106 TYR A C 1
ATOM 758 O O . TYR A 1 106 ? 14.786 -9.586 -13.913 1.00 94.12 106 TYR A O 1
ATOM 766 N N . GLY A 1 107 ? 13.356 -8.877 -12.327 1.00 94.69 107 GLY A N 1
ATOM 767 C CA . GLY A 1 107 ? 13.698 -9.871 -11.310 1.00 94.69 107 GLY A CA 1
ATOM 768 C C . GLY A 1 107 ? 15.029 -9.612 -10.604 1.00 94.69 107 GLY A C 1
ATOM 769 O O . GLY A 1 107 ? 15.613 -10.540 -10.042 1.00 94.69 107 GLY A O 1
ATOM 770 N N . ASP A 1 108 ? 15.545 -8.385 -10.655 1.00 94.38 108 ASP A N 1
ATOM 771 C CA . ASP A 1 108 ? 16.722 -7.932 -9.907 1.00 94.38 108 ASP A CA 1
ATOM 772 C C . ASP A 1 108 ? 16.364 -7.150 -8.633 1.00 94.38 108 ASP A C 1
ATOM 774 O O . ASP A 1 108 ? 17.248 -6.782 -7.850 1.00 94.38 108 ASP A O 1
ATOM 778 N N . GLY A 1 109 ? 15.073 -7.009 -8.359 1.00 95.19 109 GLY A N 1
ATOM 779 C CA . GLY A 1 109 ? 14.518 -6.342 -7.201 1.00 95.19 109 GLY A CA 1
ATOM 780 C C . GLY A 1 109 ? 13.934 -4.981 -7.546 1.00 95.19 109 GLY A C 1
ATOM 781 O O . GLY A 1 109 ? 13.809 -4.562 -8.680 1.00 95.19 109 GLY A O 1
ATOM 782 N N . TRP A 1 110 ? 13.542 -4.249 -6.513 1.00 97.06 110 TRP A N 1
ATOM 783 C CA . TRP A 1 110 ? 12.928 -2.928 -6.665 1.00 97.06 110 TRP A CA 1
ATOM 784 C C . TRP A 1 110 ? 13.940 -1.782 -6.715 1.00 97.06 110 TRP A C 1
ATOM 786 O O . TRP A 1 110 ? 13.572 -0.606 -6.741 1.00 97.06 110 TRP A O 1
ATOM 796 N N . ASN A 1 111 ? 15.231 -2.103 -6.666 1.00 95.44 111 ASN A N 1
ATOM 797 C CA . ASN A 1 111 ? 16.349 -1.190 -6.906 1.00 95.44 111 ASN A CA 1
ATOM 798 C C . ASN A 1 111 ? 16.241 0.117 -6.094 1.00 95.44 111 ASN A C 1
ATOM 800 O O . ASN A 1 111 ? 16.466 1.230 -6.586 1.00 95.44 111 ASN A O 1
ATOM 804 N N . GLY A 1 112 ? 15.875 -0.046 -4.816 1.00 94.25 112 GLY A N 1
ATOM 805 C CA . GLY A 1 112 ? 15.693 1.021 -3.828 1.00 94.25 112 GLY A CA 1
ATOM 806 C C . GLY A 1 112 ? 14.260 1.551 -3.693 1.00 94.25 112 GLY A C 1
ATOM 807 O O . GLY A 1 112 ? 14.011 2.387 -2.816 1.00 94.25 112 GLY A O 1
ATOM 808 N N . ALA A 1 113 ? 13.312 1.091 -4.514 1.00 96.31 113 ALA A N 1
ATOM 809 C CA . ALA A 1 113 ? 11.896 1.363 -4.301 1.00 96.31 113 ALA A CA 1
ATOM 810 C C . ALA A 1 113 ? 11.377 0.601 -3.072 1.00 96.31 113 ALA A C 1
ATOM 812 O O . ALA A 1 113 ? 11.780 -0.524 -2.772 1.00 96.31 113 ALA A O 1
ATOM 813 N N . GLN A 1 114 ? 10.494 1.252 -2.326 1.00 96.44 114 GLN A N 1
ATOM 814 C CA . GLN A 1 114 ? 9.912 0.744 -1.092 1.00 96.44 114 GLN A CA 1
ATOM 815 C C . GLN A 1 114 ? 8.433 1.075 -1.075 1.00 96.44 114 GLN A C 1
ATOM 817 O O . GLN A 1 114 ? 8.054 2.228 -1.299 1.00 96.44 114 GLN A O 1
ATOM 822 N N . TRP A 1 115 ? 7.617 0.075 -0.772 1.00 97.00 115 TRP A N 1
ATOM 823 C CA . TRP A 1 115 ? 6.213 0.242 -0.450 1.00 97.00 115 TRP A CA 1
ATOM 824 C C . TRP A 1 115 ? 6.074 0.476 1.045 1.00 97.00 115 TRP A C 1
ATOM 826 O O . TRP A 1 115 ? 6.656 -0.242 1.855 1.00 97.00 115 TRP A O 1
ATOM 836 N N . THR A 1 116 ? 5.280 1.469 1.419 1.00 95.38 116 THR A N 1
ATOM 837 C CA . THR A 1 116 ? 5.058 1.833 2.817 1.00 95.38 116 THR A CA 1
ATOM 838 C C . THR A 1 116 ? 3.588 2.086 3.098 1.00 95.38 116 THR A C 1
ATOM 840 O O . THR A 1 116 ? 2.898 2.705 2.281 1.00 95.38 116 THR A O 1
ATOM 843 N N . ALA A 1 117 ? 3.138 1.680 4.285 1.00 93.69 117 ALA A N 1
ATOM 844 C CA . ALA A 1 117 ? 1.814 2.007 4.798 1.00 93.69 117 ALA A CA 1
ATOM 845 C C . ALA A 1 117 ? 1.828 2.297 6.298 1.00 93.69 117 ALA A C 1
ATOM 847 O O . ALA A 1 117 ? 2.615 1.730 7.059 1.00 93.69 117 ALA A O 1
ATOM 848 N N . VAL A 1 118 ? 0.913 3.159 6.735 1.00 89.00 118 VAL A N 1
ATOM 849 C CA . VAL A 1 118 ? 0.725 3.479 8.156 1.00 89.00 118 VAL A CA 1
ATOM 850 C C . VAL A 1 118 ? -0.116 2.382 8.811 1.00 89.00 118 VAL A C 1
ATOM 852 O O . VAL A 1 118 ? -1.273 2.183 8.430 1.00 89.00 118 VAL A O 1
ATOM 855 N N . LYS A 1 119 ? 0.447 1.665 9.788 1.00 83.69 119 LYS A N 1
ATOM 856 C CA . LYS A 1 119 ? -0.259 0.595 10.516 1.00 83.69 119 LYS A CA 1
ATOM 857 C C . LYS A 1 119 ? -0.936 1.096 11.787 1.00 83.69 119 LYS A C 1
ATOM 859 O O . LYS A 1 119 ? -1.999 0.614 12.142 1.00 83.69 119 LYS A O 1
ATOM 864 N N . ASP A 1 120 ? -0.338 2.046 12.481 1.00 80.56 120 ASP A N 1
ATOM 865 C CA . ASP A 1 120 ? -0.942 2.744 13.616 1.00 80.56 120 ASP A CA 1
ATOM 866 C C . ASP A 1 120 ? -0.242 4.103 13.784 1.00 80.56 120 ASP A C 1
ATOM 868 O O . ASP A 1 120 ? 0.531 4.517 12.920 1.00 80.56 120 ASP A O 1
ATOM 872 N N . ALA A 1 121 ? -0.517 4.824 14.874 1.00 76.38 121 ALA A N 1
ATOM 873 C CA . ALA A 1 121 ? 0.040 6.160 15.100 1.00 76.38 121 ALA A CA 1
ATOM 874 C C . ALA A 1 121 ? 1.582 6.202 15.171 1.00 76.38 121 ALA A C 1
ATOM 876 O O . ALA A 1 121 ? 2.162 7.281 15.062 1.00 76.38 121 ALA A O 1
ATOM 877 N N . THR A 1 122 ? 2.245 5.060 15.365 1.00 74.94 122 THR A N 1
ATOM 878 C CA . THR A 1 122 ? 3.694 4.974 15.613 1.00 74.94 122 THR A CA 1
ATOM 879 C C . THR A 1 122 ? 4.427 3.997 14.698 1.00 74.94 122 THR A C 1
ATOM 881 O O . THR A 1 122 ? 5.651 4.048 14.607 1.00 74.94 122 THR A O 1
ATOM 884 N N . THR A 1 123 ? 3.705 3.120 14.007 1.00 86.56 123 THR A N 1
ATOM 885 C CA . THR A 1 123 ? 4.253 2.004 13.243 1.00 86.56 123 THR A CA 1
ATOM 886 C C . THR A 1 123 ? 4.017 2.222 11.758 1.00 86.56 123 THR A C 1
ATOM 888 O O . THR A 1 123 ? 2.879 2.305 11.284 1.00 86.56 123 THR A O 1
ATOM 891 N N . LEU A 1 124 ? 5.116 2.240 11.010 1.00 91.88 124 LEU A N 1
ATOM 892 C CA . LEU A 1 124 ? 5.125 2.188 9.554 1.00 91.88 124 LEU A CA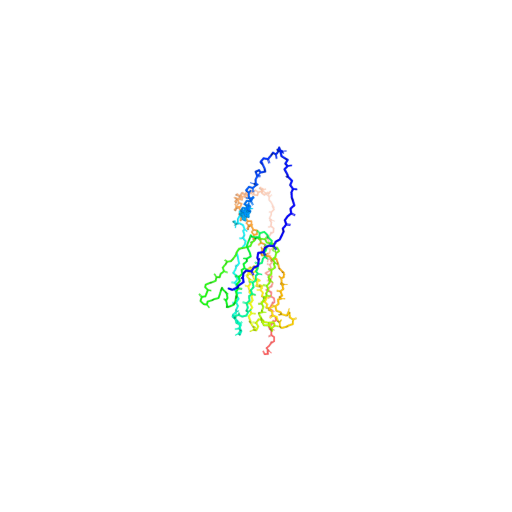 1
ATOM 893 C C . LEU A 1 124 ? 5.519 0.781 9.112 1.00 91.88 124 LEU A C 1
ATOM 895 O O . LEU A 1 124 ? 6.500 0.223 9.601 1.00 91.88 124 LEU A O 1
ATOM 899 N N . LEU A 1 125 ? 4.755 0.216 8.185 1.00 94.75 125 LEU A N 1
ATOM 900 C CA . LEU A 1 125 ? 5.178 -0.952 7.423 1.00 94.75 125 LEU A CA 1
ATOM 901 C C . LEU A 1 125 ? 6.041 -0.473 6.263 1.00 94.75 125 LEU A C 1
ATOM 903 O O . LEU A 1 125 ? 5.697 0.524 5.627 1.00 94.75 125 LEU A O 1
ATOM 907 N N . SER A 1 126 ? 7.131 -1.186 5.998 1.00 95.81 126 SER A N 1
ATOM 908 C CA . SER A 1 126 ? 7.985 -0.967 4.835 1.00 95.81 126 SER A CA 1
ATOM 909 C C . SER A 1 126 ? 8.351 -2.311 4.230 1.00 95.81 126 SER A C 1
ATOM 911 O O . SER A 1 126 ? 8.829 -3.192 4.945 1.00 95.81 126 SER A O 1
ATOM 913 N N . PHE A 1 127 ? 8.122 -2.451 2.931 1.00 96.94 127 PHE A N 1
ATOM 914 C CA . PHE A 1 127 ? 8.445 -3.642 2.160 1.00 96.94 127 PHE A CA 1
ATOM 915 C C . PHE A 1 127 ? 9.165 -3.245 0.873 1.00 96.94 127 PHE A C 1
ATOM 917 O O . PHE A 1 127 ? 8.919 -2.183 0.297 1.00 96.94 127 PHE A O 1
ATOM 924 N N . SER A 1 128 ? 10.075 -4.101 0.433 1.00 96.81 128 SER A N 1
ATOM 925 C CA . SER A 1 128 ? 10.820 -3.964 -0.813 1.00 96.81 128 SER A CA 1
ATOM 926 C C . SER A 1 128 ? 11.103 -5.361 -1.347 1.00 96.81 128 SER A C 1
ATOM 928 O O . SER A 1 128 ? 11.095 -6.322 -0.577 1.00 96.81 128 SER A O 1
ATOM 930 N N . LEU A 1 129 ? 11.349 -5.458 -2.647 1.00 96.00 129 LEU A N 1
ATOM 931 C CA . LEU A 1 129 ? 11.728 -6.697 -3.305 1.00 96.00 129 LEU A CA 1
ATOM 932 C C . LEU A 1 129 ? 13.240 -6.675 -3.545 1.00 96.00 129 LEU A C 1
ATOM 934 O O . LEU A 1 129 ? 13.773 -5.685 -4.054 1.00 96.00 129 LEU A O 1
ATOM 938 N N . SER A 1 130 ? 13.939 -7.738 -3.157 1.00 94.62 130 SER A N 1
ATOM 939 C CA . SER A 1 130 ? 15.372 -7.897 -3.408 1.00 94.62 130 SER A CA 1
ATOM 940 C C . SER A 1 130 ? 15.637 -8.923 -4.510 1.00 94.62 130 SER A C 1
ATOM 942 O O . SER A 1 130 ? 14.813 -9.791 -4.770 1.00 94.62 130 SER A O 1
ATOM 944 N N . SER A 1 131 ? 16.820 -8.882 -5.124 1.00 91.69 131 SER A N 1
ATOM 945 C CA . SER A 1 131 ? 17.189 -9.806 -6.210 1.00 91.69 131 SER A CA 1
ATOM 946 C C . SER A 1 131 ? 17.117 -11.294 -5.844 1.00 91.69 131 SER A C 1
ATOM 948 O O . SER A 1 131 ? 17.051 -12.143 -6.728 1.00 91.69 131 SER A O 1
ATOM 950 N N . VAL A 1 132 ? 17.149 -11.640 -4.552 1.00 93.19 132 VAL A N 1
ATOM 951 C CA . VAL A 1 132 ? 17.021 -13.034 -4.100 1.00 93.19 132 VAL A CA 1
ATOM 952 C C . VAL A 1 132 ? 15.569 -13.508 -4.020 1.00 93.19 132 VAL A C 1
ATOM 954 O O . VAL A 1 132 ? 15.342 -14.716 -3.980 1.00 93.19 132 VAL A O 1
ATOM 957 N N . ASP A 1 133 ? 14.607 -12.584 -4.019 1.00 90.88 133 ASP A N 1
ATOM 958 C CA . ASP A 1 133 ? 13.173 -12.883 -3.968 1.00 90.88 133 ASP A CA 1
ATOM 959 C C . ASP A 1 133 ? 12.590 -13.184 -5.363 1.00 90.88 133 ASP A C 1
ATOM 961 O O . ASP A 1 133 ? 11.498 -13.740 -5.466 1.00 90.88 133 ASP A O 1
ATOM 965 N N . GLY A 1 134 ? 13.337 -12.878 -6.432 1.00 92.19 134 GLY A N 1
ATOM 966 C CA . GLY A 1 134 ? 12.953 -13.116 -7.824 1.00 92.19 134 GLY A CA 1
ATOM 967 C C . GLY A 1 134 ? 12.165 -11.960 -8.441 1.00 92.19 134 GLY A C 1
ATOM 968 O O . GLY A 1 134 ? 12.371 -10.805 -8.100 1.00 92.19 134 GLY A O 1
ATOM 969 N N . ASP A 1 135 ? 11.276 -12.268 -9.381 1.00 93.44 135 ASP A N 1
ATOM 970 C CA . ASP A 1 135 ? 10.420 -11.299 -10.079 1.00 93.44 135 ASP A CA 1
ATOM 971 C C . ASP A 1 135 ? 9.099 -11.026 -9.346 1.00 93.44 135 ASP A C 1
ATOM 973 O O . ASP A 1 135 ? 8.485 -9.976 -9.523 1.00 93.44 135 ASP A O 1
ATOM 977 N N . VAL A 1 136 ? 8.644 -11.951 -8.495 1.00 96.62 136 VAL A N 1
ATOM 978 C CA . VAL A 1 136 ? 7.398 -11.806 -7.732 1.00 96.62 136 VAL A CA 1
ATOM 979 C C . VAL A 1 136 ? 7.564 -12.337 -6.316 1.00 96.62 136 VAL A C 1
ATOM 981 O O . VAL A 1 136 ? 7.892 -13.504 -6.111 1.00 96.62 136 VAL A O 1
ATOM 984 N N . PHE A 1 137 ? 7.199 -11.520 -5.331 1.00 96.94 137 PHE A N 1
ATOM 985 C CA . PHE A 1 137 ? 7.169 -11.917 -3.926 1.00 96.94 137 PHE A CA 1
ATOM 986 C C . PHE A 1 137 ? 5.883 -11.455 -3.243 1.00 96.94 137 PHE A C 1
ATOM 988 O O . PHE A 1 137 ? 5.313 -10.428 -3.600 1.00 96.94 137 PHE A O 1
ATOM 995 N N . THR A 1 138 ? 5.375 -12.222 -2.275 1.00 97.69 138 THR A N 1
ATOM 996 C CA . THR A 1 138 ? 4.151 -11.860 -1.541 1.00 97.69 138 THR A CA 1
ATOM 997 C C . THR A 1 138 ? 4.418 -11.789 -0.050 1.00 97.69 138 THR A C 1
ATOM 999 O O . THR A 1 138 ? 4.772 -12.790 0.567 1.00 97.69 138 THR A O 1
ATOM 1002 N N . GLU A 1 139 ? 4.165 -10.616 0.522 1.00 97.31 139 GLU A N 1
ATOM 1003 C CA . GLU A 1 139 ? 4.222 -10.361 1.957 1.00 97.31 139 GLU A CA 1
ATOM 1004 C C . GLU A 1 139 ? 2.835 -10.411 2.593 1.00 97.31 139 GLU A C 1
ATOM 1006 O O . GLU A 1 139 ? 1.836 -10.048 1.968 1.00 97.31 139 GLU A O 1
ATOM 1011 N N . TYR A 1 140 ? 2.768 -10.823 3.857 1.00 95.88 140 TYR A N 1
ATOM 1012 C CA . TYR A 1 140 ? 1.509 -10.940 4.596 1.00 95.88 140 TYR A CA 1
ATOM 1013 C C . TYR A 1 140 ? 1.552 -10.119 5.877 1.00 95.88 140 TYR A C 1
ATOM 1015 O O . TYR A 1 140 ? 2.492 -10.196 6.667 1.00 95.88 140 TYR A O 1
ATOM 1023 N N . PHE A 1 141 ? 0.494 -9.356 6.130 1.00 94.94 141 PHE A N 1
ATOM 1024 C CA . PHE A 1 141 ? 0.368 -8.568 7.351 1.00 94.94 141 PHE A CA 1
ATOM 1025 C C . PHE A 1 141 ? -1.092 -8.386 7.752 1.00 94.94 141 PHE A C 1
ATOM 1027 O O . PHE A 1 141 ? -2.017 -8.710 7.014 1.00 94.94 141 PHE A O 1
ATOM 1034 N N . THR A 1 142 ? -1.311 -7.855 8.951 1.00 94.06 142 THR A N 1
ATOM 1035 C CA . THR A 1 142 ? -2.650 -7.527 9.448 1.00 94.06 142 THR A CA 1
ATOM 1036 C C . THR A 1 142 ? -2.864 -6.020 9.403 1.00 94.06 142 THR A C 1
ATOM 1038 O O . THR A 1 142 ? -2.018 -5.259 9.890 1.00 94.06 142 THR A O 1
ATOM 1041 N N . ALA A 1 143 ? -3.994 -5.599 8.836 1.00 91.25 143 ALA A N 1
ATOM 1042 C CA . ALA A 1 143 ? -4.449 -4.218 8.834 1.00 91.25 143 ALA A CA 1
ATOM 1043 C C . ALA A 1 143 ? -4.603 -3.676 10.271 1.00 91.25 143 ALA A C 1
ATOM 1045 O O . ALA A 1 143 ? -4.816 -4.455 11.207 1.00 91.25 143 ALA A O 1
ATOM 1046 N N . PRO A 1 144 ? -4.524 -2.346 10.463 1.00 87.44 144 PRO A N 1
ATOM 1047 C CA . PRO A 1 144 ? -4.791 -1.718 11.752 1.00 87.44 144 PRO A CA 1
ATOM 1048 C C . PRO A 1 144 ? -6.101 -2.224 12.365 1.00 87.44 144 PRO A C 1
ATOM 1050 O O . PRO A 1 144 ? -7.118 -2.320 11.675 1.00 87.44 144 PRO A O 1
ATOM 1053 N N . ALA A 1 145 ? -6.100 -2.528 13.662 1.00 84.06 145 ALA A N 1
ATOM 1054 C CA . ALA A 1 145 ? -7.349 -2.750 14.380 1.00 84.06 145 ALA A CA 1
ATOM 1055 C C . ALA A 1 145 ? -8.136 -1.434 14.480 1.00 84.06 145 ALA A C 1
ATOM 1057 O O . ALA A 1 145 ? -7.558 -0.345 14.434 1.00 84.06 145 ALA A O 1
ATOM 1058 N N . ALA A 1 146 ? -9.455 -1.528 14.645 1.00 77.75 146 ALA A N 1
ATOM 1059 C CA . ALA A 1 146 ? -10.262 -0.347 14.907 1.00 77.75 146 ALA A CA 1
ATOM 1060 C C . ALA A 1 146 ? -9.796 0.256 16.235 1.00 77.75 146 ALA A C 1
ATOM 1062 O O . ALA A 1 146 ? -9.651 -0.464 17.228 1.00 77.75 146 ALA A O 1
ATOM 1063 N N . ALA A 1 147 ? -9.557 1.568 16.260 1.00 69.50 147 ALA A N 1
ATOM 1064 C CA . ALA A 1 147 ? -9.342 2.252 17.522 1.00 69.50 147 ALA A CA 1
ATOM 1065 C C . ALA A 1 147 ? -10.596 2.033 18.376 1.00 69.50 147 ALA A C 1
ATOM 1067 O O . ALA A 1 147 ? -11.704 2.366 17.946 1.00 69.50 147 ALA A O 1
ATOM 1068 N N . LEU A 1 148 ? -10.436 1.442 19.563 1.00 65.38 148 LEU A N 1
ATOM 1069 C CA . LEU A 1 148 ? -11.541 1.373 20.512 1.00 65.38 148 LEU A CA 1
ATOM 1070 C C . LEU A 1 148 ? -12.035 2.807 20.748 1.00 65.38 148 LEU A C 1
ATOM 1072 O O . LEU A 1 148 ? -11.196 3.704 20.906 1.00 65.38 148 LEU A O 1
ATOM 1076 N N . PRO A 1 149 ? -13.358 3.056 20.776 1.00 59.25 149 PRO A N 1
ATOM 1077 C CA . PRO A 1 149 ? -13.845 4.349 21.222 1.00 59.25 149 PRO A CA 1
ATOM 1078 C C . PRO A 1 149 ? -13.234 4.608 22.599 1.00 59.25 149 PRO A C 1
ATOM 1080 O O . PRO A 1 149 ? -13.318 3.752 23.484 1.00 59.25 149 PRO A O 1
ATOM 1083 N N . SER A 1 150 ? -12.555 5.748 22.768 1.00 54.09 150 SER A N 1
ATOM 1084 C CA . SER A 1 150 ? -12.038 6.125 24.082 1.00 54.09 150 SER A CA 1
ATOM 1085 C C . SER A 1 150 ? -13.191 6.043 25.084 1.00 54.09 150 SER A C 1
ATOM 1087 O O . SER A 1 150 ? -14.291 6.502 24.751 1.00 54.09 150 SER A O 1
ATOM 1089 N N . PRO A 1 151 ? -12.997 5.458 26.283 1.00 55.31 151 PRO A N 1
ATOM 1090 C CA . PRO A 1 151 ? -14.031 5.526 27.300 1.00 55.31 151 PRO A CA 1
ATOM 1091 C C . PRO A 1 151 ? -14.360 7.006 27.498 1.00 55.31 151 PRO A C 1
ATOM 1093 O O . PRO A 1 151 ? -13.458 7.816 27.725 1.00 55.31 151 PRO A O 1
ATOM 1096 N N . SER A 1 152 ? -15.635 7.368 27.326 1.00 65.25 152 SER A N 1
ATOM 1097 C CA . SER A 1 152 ? -16.096 8.731 27.586 1.00 65.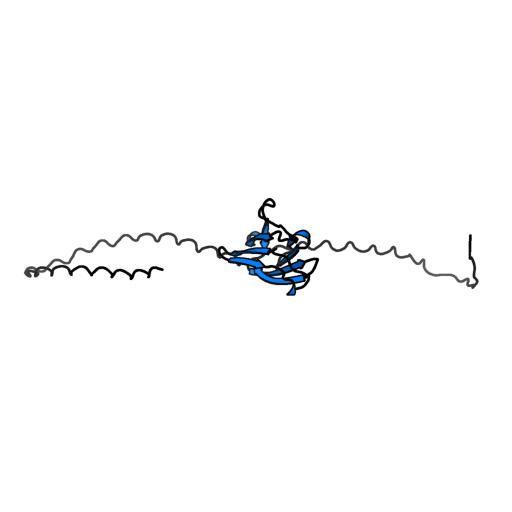25 152 SER A CA 1
ATOM 1098 C C . SER A 1 152 ? -15.584 9.139 28.969 1.00 65.25 152 SER A C 1
ATOM 1100 O O . SER A 1 152 ? -15.727 8.334 29.896 1.00 65.25 152 SER A O 1
ATOM 1102 N N . PRO A 1 153 ? -14.983 10.332 29.146 1.00 68.25 153 PRO A N 1
ATOM 1103 C CA . PRO A 1 153 ? -14.601 10.778 30.476 1.00 68.25 153 PRO A CA 1
ATOM 1104 C C . PRO A 1 153 ? -15.843 10.701 31.365 1.00 68.25 153 PRO A C 1
ATOM 1106 O O . PRO A 1 153 ? -16.904 11.213 30.992 1.00 68.25 153 PRO A O 1
ATOM 1109 N N . SER A 1 154 ? -15.734 9.991 32.492 1.00 68.31 154 SER A N 1
ATOM 1110 C CA . SER A 1 154 ? -16.818 9.914 33.468 1.00 68.31 154 SER A CA 1
ATOM 1111 C C . SER A 1 154 ? -17.268 11.339 33.799 1.00 68.31 154 SER A C 1
ATOM 1113 O O . SER A 1 154 ? -16.402 12.195 34.020 1.00 68.31 154 SER A O 1
ATOM 1115 N N . PRO A 1 155 ? -18.581 11.633 33.824 1.00 73.69 155 PRO A N 1
ATOM 1116 C CA . PRO A 1 155 ? -19.047 12.939 34.267 1.00 73.69 155 PRO A CA 1
ATOM 1117 C C . PRO A 1 155 ? -18.461 13.228 35.658 1.00 73.69 155 PRO A C 1
ATOM 1119 O O . PRO A 1 155 ? -18.345 12.296 36.463 1.00 73.69 155 PRO A O 1
ATOM 1122 N N . PRO A 1 156 ? -18.051 14.477 35.948 1.00 66.31 156 PRO A N 1
ATOM 1123 C CA . PRO A 1 156 ? -17.507 14.812 37.255 1.00 66.31 156 PRO A CA 1
ATOM 1124 C C . PRO A 1 156 ? -18.523 14.410 38.326 1.00 66.31 156 PRO A C 1
ATOM 1126 O O . PRO A 1 156 ? -19.689 14.803 38.255 1.00 66.31 156 PRO A O 1
ATOM 1129 N N . SER A 1 157 ? -18.091 13.595 39.293 1.00 71.31 157 SER A N 1
ATOM 1130 C CA . SER A 1 157 ? -18.927 13.237 40.438 1.00 71.31 157 SER A CA 1
ATOM 1131 C C . SER A 1 157 ? -19.449 14.517 41.094 1.00 71.31 157 SER A C 1
ATOM 1133 O O . SER A 1 157 ? -18.655 15.441 41.300 1.00 71.31 157 SER A O 1
ATOM 1135 N N . PRO A 1 158 ? -20.746 14.604 41.443 1.00 67.69 158 PRO A N 1
ATOM 1136 C CA . PRO A 1 158 ? -21.237 15.741 42.201 1.00 67.69 158 PRO A CA 1
ATOM 1137 C C . PRO A 1 158 ? -20.454 15.814 43.512 1.00 67.69 158 PRO A C 1
ATOM 1139 O O . PRO A 1 158 ? -20.407 14.846 44.274 1.00 67.69 158 PRO A O 1
ATOM 1142 N N . THR A 1 159 ? -19.806 16.951 43.757 1.00 62.03 159 THR A N 1
ATOM 1143 C CA . THR A 1 159 ? -19.122 17.223 45.018 1.00 62.03 159 THR A CA 1
ATOM 1144 C C . THR A 1 159 ? -20.161 17.151 46.131 1.00 62.03 159 THR A C 1
ATOM 1146 O O . THR A 1 159 ? -21.023 18.023 46.242 1.00 62.03 159 THR A O 1
ATOM 1149 N N . MET A 1 160 ? -20.120 16.087 46.932 1.00 67.62 160 MET A N 1
ATOM 1150 C CA . MET A 1 160 ? -20.941 15.989 48.134 1.00 67.62 160 MET A CA 1
ATOM 1151 C C . MET A 1 160 ? -20.556 17.165 49.048 1.00 67.62 160 MET A C 1
ATOM 1153 O O . MET A 1 160 ? -19.358 17.388 49.245 1.00 67.62 160 MET A O 1
ATOM 1157 N N . PRO A 1 161 ? -21.509 17.951 49.582 1.00 61.59 161 PRO A N 1
ATOM 1158 C CA . PRO A 1 161 ? -21.168 18.991 50.541 1.00 61.59 161 PRO A CA 1
ATOM 1159 C C . PRO A 1 161 ? -20.471 18.340 51.739 1.00 61.59 161 PRO A C 1
ATOM 1161 O O . PRO A 1 161 ? -20.974 17.358 52.290 1.00 61.59 161 PRO A O 1
ATOM 1164 N N . SER A 1 162 ? -19.298 18.861 52.114 1.00 67.19 162 SER A N 1
ATOM 1165 C CA . SER A 1 162 ? -18.587 18.412 53.313 1.00 67.19 162 SER A CA 1
ATOM 1166 C C . SER A 1 162 ? -19.540 18.432 54.511 1.00 67.19 162 SER A C 1
ATOM 1168 O O . SER A 1 162 ? -20.235 19.437 54.699 1.00 67.19 162 SER A O 1
ATOM 1170 N N . PRO A 1 163 ? -19.580 17.374 55.342 1.00 65.50 163 PRO A N 1
ATOM 1171 C CA . PRO A 1 163 ? -20.317 17.436 56.591 1.00 65.50 163 PRO A CA 1
ATOM 1172 C C . PRO A 1 163 ? -19.741 18.581 57.429 1.00 65.50 163 PRO A C 1
ATOM 1174 O O . PRO A 1 163 ? -18.531 18.664 57.648 1.00 65.50 163 PRO A O 1
ATOM 1177 N N . THR A 1 164 ? -20.608 19.492 57.867 1.00 65.94 164 THR A N 1
ATOM 1178 C CA . THR A 1 164 ? -20.260 20.516 58.855 1.00 65.94 164 THR A CA 1
ATOM 1179 C C . THR A 1 164 ? -19.622 19.842 60.072 1.00 65.94 164 THR A C 1
ATOM 1181 O O . THR A 1 164 ? -20.195 18.866 60.568 1.00 65.94 164 THR A O 1
ATOM 1184 N N . PRO A 1 165 ? -18.467 20.321 60.570 1.00 68.44 165 PRO A N 1
ATOM 1185 C CA . PRO A 1 165 ? -17.851 19.749 61.760 1.00 68.44 165 PRO A CA 1
ATOM 1186 C C . PRO A 1 165 ? -18.824 19.842 62.942 1.00 68.44 165 PRO A C 1
ATOM 1188 O O . PRO A 1 165 ? -19.359 20.913 63.235 1.00 68.44 165 PRO A O 1
ATOM 1191 N N . MET A 1 166 ? -19.073 18.707 63.600 1.00 67.69 166 MET A N 1
ATOM 1192 C CA . MET A 1 166 ? -19.813 18.679 64.862 1.00 67.69 166 MET A CA 1
ATOM 1193 C C . MET A 1 166 ? -19.069 19.525 65.908 1.00 67.69 166 MET A C 1
ATOM 1195 O O . MET A 1 166 ? -17.838 19.455 65.974 1.00 67.69 166 MET A O 1
ATOM 1199 N N . PRO A 1 167 ? -19.778 20.309 66.739 1.00 67.75 167 PRO A N 1
ATOM 1200 C CA . PRO A 1 167 ? -19.147 21.005 67.850 1.00 67.75 167 PRO A CA 1
ATOM 1201 C C . PRO A 1 167 ? -18.562 19.990 68.850 1.00 67.75 167 PRO A C 1
ATOM 1203 O O . PRO A 1 167 ? -19.154 18.924 69.052 1.00 67.75 167 PRO A O 1
ATOM 1206 N N . PRO A 1 168 ? -17.414 20.293 69.482 1.00 66.06 168 PRO A N 1
ATOM 1207 C CA . PRO A 1 168 ? -16.838 19.419 70.493 1.00 66.06 168 PRO A CA 1
ATOM 1208 C C . PRO A 1 168 ? -17.774 19.305 71.709 1.00 66.06 168 PRO A C 1
ATOM 1210 O O . PRO A 1 168 ? -18.499 20.257 72.020 1.00 66.06 168 PRO A O 1
ATOM 1213 N N . PRO A 1 169 ? -17.763 18.164 72.421 1.00 66.94 169 PRO A N 1
ATOM 1214 C CA . PRO A 1 169 ? -18.491 18.033 73.676 1.00 66.94 169 PRO A CA 1
ATOM 1215 C C . PRO A 1 169 ? -17.990 19.068 74.703 1.00 66.94 169 PRO A C 1
ATOM 1217 O O . PRO A 1 169 ? -16.810 19.432 74.687 1.00 66.94 169 PRO A O 1
ATOM 1220 N N . PRO A 1 170 ? -18.859 19.564 75.602 1.00 63.84 170 PRO A N 1
ATOM 1221 C CA . PRO A 1 170 ? -18.445 20.497 76.641 1.00 63.84 170 PRO A CA 1
ATOM 1222 C C . PRO A 1 170 ? -17.419 19.841 77.575 1.00 63.84 170 PRO A C 1
ATOM 1224 O O . PRO A 1 170 ? -17.609 18.716 78.037 1.00 63.84 170 PRO A O 1
ATOM 1227 N N . HIS A 1 171 ? -16.328 20.562 77.844 1.00 56.25 171 HIS A N 1
ATOM 1228 C CA . HIS A 1 171 ? -15.282 20.123 78.763 1.00 56.25 171 HIS A CA 1
ATOM 1229 C C . HIS A 1 171 ? -15.823 20.063 80.204 1.00 56.25 171 HIS A C 1
ATOM 1231 O O . HIS A 1 171 ? -16.536 20.982 80.622 1.00 56.25 171 HIS A O 1
ATOM 1237 N N . PRO A 1 172 ? -15.474 19.033 80.996 1.00 60.38 172 PRO A N 1
ATOM 1238 C CA . PRO A 1 172 ? -15.722 19.042 82.431 1.00 60.38 172 PRO A CA 1
ATOM 1239 C C . PRO A 1 172 ? -14.870 20.135 83.110 1.00 60.38 172 PRO A C 1
ATOM 1241 O O . PRO A 1 172 ? -13.729 20.369 82.700 1.00 60.38 172 PRO A O 1
ATOM 1244 N N . PRO A 1 173 ? -15.378 20.815 84.153 1.00 54.25 173 PRO A N 1
ATOM 1245 C CA . PRO A 1 173 ? -14.621 21.863 84.819 1.00 54.25 173 PRO A CA 1
ATOM 1246 C C . PRO A 1 173 ? -13.474 21.243 85.627 1.00 54.25 173 PRO A C 1
ATOM 1248 O O . PRO A 1 173 ? -13.728 20.473 86.551 1.00 54.25 173 PRO A O 1
ATOM 1251 N N . GLY A 1 174 ? -12.224 21.607 85.314 1.00 58.03 174 GLY A N 1
ATOM 1252 C CA . GLY A 1 174 ? -11.103 21.430 86.249 1.00 58.03 174 GLY A CA 1
ATOM 1253 C C . GLY A 1 174 ? -9.784 20.872 85.712 1.00 58.03 174 GLY A C 1
ATOM 1254 O O . GLY A 1 174 ? -8.846 20.777 86.497 1.00 58.03 174 GLY A O 1
ATOM 1255 N N . HIS A 1 175 ? -9.653 20.537 84.427 1.00 60.22 175 HIS A N 1
ATOM 1256 C CA . HIS A 1 175 ? -8.382 20.032 83.896 1.00 60.22 175 HIS A CA 1
ATOM 1257 C C . HIS A 1 175 ? -7.696 21.069 83.001 1.00 60.22 175 HIS A C 1
ATOM 1259 O O . HIS A 1 175 ? -8.194 21.424 81.940 1.00 60.22 175 HIS A O 1
ATOM 1265 N N . PHE A 1 176 ? -6.551 21.578 83.467 1.00 56.94 176 PHE A N 1
ATOM 1266 C CA . PHE A 1 176 ? -5.588 22.282 82.626 1.00 56.94 176 PHE A CA 1
ATOM 1267 C C . PHE A 1 176 ? -4.921 21.253 81.707 1.00 56.94 176 PHE A C 1
ATOM 1269 O O . PHE A 1 176 ? -4.186 20.392 82.192 1.00 56.94 176 PHE A O 1
ATOM 1276 N N . ASP A 1 177 ? -5.172 21.336 80.402 1.00 62.91 177 ASP A N 1
ATOM 1277 C CA . ASP A 1 177 ? -4.407 20.570 79.421 1.00 62.91 177 ASP A CA 1
ATOM 1278 C C . ASP A 1 177 ? -2.961 21.100 79.341 1.00 62.91 177 ASP A C 1
ATOM 1280 O O . ASP A 1 177 ? -2.746 22.319 79.323 1.00 62.91 177 ASP A O 1
ATOM 1284 N N . PRO A 1 178 ? -1.945 20.219 79.297 1.00 68.44 178 PRO A N 1
ATOM 1285 C CA . PRO A 1 178 ? -0.571 20.633 79.045 1.00 68.44 178 PRO A CA 1
ATOM 1286 C C . PRO A 1 178 ? -0.423 21.178 77.610 1.00 68.44 178 PRO A C 1
ATOM 1288 O O . PRO A 1 178 ? -1.140 20.746 76.705 1.00 68.44 178 PRO A O 1
ATOM 1291 N N . PRO A 1 179 ? 0.516 22.113 77.366 1.00 68.69 179 PRO A N 1
ATOM 1292 C CA . PRO A 1 179 ? 0.727 22.671 76.035 1.00 68.69 179 PRO A CA 1
ATOM 1293 C C . PRO A 1 179 ? 1.121 21.580 75.032 1.00 68.69 179 PRO A C 1
ATOM 1295 O O . PRO A 1 179 ? 1.902 20.678 75.342 1.00 68.69 179 PRO A O 1
ATOM 1298 N N . SER A 1 180 ? 0.571 21.677 73.819 1.00 69.25 180 SER A N 1
ATOM 1299 C CA . SER A 1 180 ? 0.834 20.738 72.729 1.00 69.25 180 SER A CA 1
ATOM 1300 C C . SER A 1 180 ? 2.334 20.644 72.410 1.00 69.25 180 SER A C 1
ATOM 1302 O O . SER A 1 180 ? 3.031 21.662 72.454 1.00 69.25 180 SER A O 1
ATOM 1304 N N . PRO A 1 181 ? 2.848 19.451 72.055 1.00 70.88 181 PRO A N 1
ATOM 1305 C CA . PRO A 1 181 ? 4.232 19.313 71.625 1.00 70.88 181 PRO A CA 1
ATOM 1306 C C . PRO A 1 181 ? 4.478 20.107 70.329 1.00 70.88 181 PRO A C 1
ATOM 1308 O O . PRO A 1 181 ? 3.566 20.242 69.507 1.00 70.88 181 PRO A O 1
ATOM 1311 N N . PRO A 1 182 ? 5.697 20.637 70.123 1.00 74.00 182 PRO A N 1
ATOM 1312 C CA . PRO A 1 182 ? 6.027 21.371 68.910 1.00 74.00 182 PRO A CA 1
ATOM 1313 C C . PRO A 1 182 ? 5.948 20.462 67.669 1.00 74.00 182 PRO A C 1
ATOM 1315 O O . PRO A 1 182 ? 6.178 19.252 67.771 1.00 74.00 182 PRO A O 1
ATOM 1318 N N . PRO A 1 183 ? 5.638 21.030 66.489 1.00 71.56 183 PRO A N 1
ATOM 1319 C CA . PRO A 1 183 ? 5.540 20.271 65.249 1.00 71.56 183 PRO A CA 1
ATOM 1320 C C . PRO A 1 183 ? 6.873 19.605 64.889 1.00 71.56 183 PRO A C 1
ATOM 1322 O O . PRO A 1 183 ? 7.951 20.150 65.132 1.00 71.56 183 PRO A O 1
ATOM 1325 N N . SER A 1 184 ? 6.788 18.415 64.293 1.00 71.94 184 SER A N 1
ATOM 1326 C CA . SER A 1 184 ? 7.953 17.666 63.822 1.00 71.94 184 SER A CA 1
ATOM 1327 C C . SER A 1 184 ? 8.719 18.442 62.737 1.0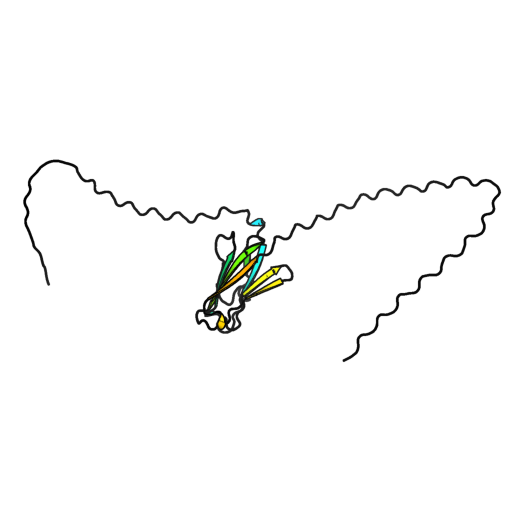0 71.94 184 SER A C 1
ATOM 1329 O O . SER A 1 184 ? 8.096 19.141 61.934 1.00 71.94 184 SER A O 1
ATOM 1331 N N . PRO A 1 185 ? 10.059 18.327 62.685 1.00 76.25 185 PRO A N 1
ATOM 1332 C CA . PRO A 1 185 ? 10.859 19.027 61.688 1.00 76.25 185 PRO A CA 1
ATOM 1333 C C . PRO A 1 185 ? 10.573 18.520 60.260 1.00 76.25 185 PRO A C 1
ATOM 1335 O O . PRO A 1 185 ? 10.206 17.353 60.087 1.00 76.25 185 PRO A O 1
ATOM 1338 N N . PRO A 1 186 ? 10.760 19.366 59.227 1.00 72.31 186 PRO A N 1
ATOM 1339 C CA . PRO A 1 186 ? 10.558 18.979 57.833 1.00 72.31 186 PRO A CA 1
ATOM 1340 C C . PRO A 1 186 ? 11.505 17.852 57.408 1.00 72.31 186 PRO A C 1
ATOM 1342 O O . PRO A 1 186 ? 12.665 17.811 57.822 1.00 72.31 186 PRO A O 1
ATOM 1345 N N . SER A 1 187 ? 11.025 16.960 56.540 1.00 71.19 187 SER A N 1
ATOM 1346 C CA . SER A 1 187 ? 11.852 15.916 55.931 1.00 71.19 187 SER A CA 1
ATOM 1347 C C . SER A 1 187 ? 12.978 16.520 55.072 1.00 71.19 187 SER A C 1
ATOM 1349 O O . SER A 1 187 ? 12.760 17.545 54.420 1.00 71.19 187 SER A O 1
ATOM 1351 N N . PRO A 1 188 ? 14.175 15.902 55.039 1.00 75.44 188 PRO A N 1
ATOM 1352 C CA . PRO A 1 188 ? 15.285 16.394 54.231 1.00 75.44 188 PRO A CA 1
ATOM 1353 C C . PRO A 1 188 ? 14.985 16.276 52.724 1.00 75.44 188 PRO A C 1
ATOM 1355 O O . PRO A 1 188 ? 14.262 15.363 52.312 1.00 75.44 188 PRO A O 1
ATOM 1358 N N . PRO A 1 189 ? 15.539 17.174 51.888 1.00 72.69 189 PRO A N 1
ATOM 1359 C CA . PRO A 1 189 ? 15.339 17.128 50.445 1.00 72.69 189 PRO A CA 1
ATOM 1360 C C . PRO A 1 189 ? 16.005 15.890 49.811 1.00 72.69 189 PRO A C 1
ATOM 1362 O O . PRO A 1 189 ? 17.003 15.385 50.335 1.00 72.69 189 PRO A O 1
ATOM 1365 N N . PRO A 1 190 ? 15.481 15.400 48.671 1.00 67.56 190 PRO A N 1
ATOM 1366 C CA . PRO A 1 190 ? 16.059 14.265 47.957 1.00 67.56 190 PRO A CA 1
ATOM 1367 C C . PRO A 1 190 ? 17.460 14.590 47.412 1.00 67.56 190 PRO A C 1
ATOM 1369 O O . PRO A 1 190 ? 17.727 15.709 46.974 1.00 67.56 190 PRO A O 1
ATOM 1372 N N . SER A 1 191 ? 18.356 13.596 47.439 1.00 74.12 191 SER A N 1
ATOM 1373 C CA . SER A 1 191 ? 19.735 13.731 46.946 1.00 74.12 191 SER A CA 1
ATOM 1374 C C . SER A 1 191 ? 19.790 14.015 45.437 1.00 74.12 191 SER A C 1
ATOM 1376 O O . SER A 1 191 ? 18.996 13.444 44.684 1.00 74.12 191 SER A O 1
ATOM 1378 N N . PRO A 1 192 ? 20.740 14.846 44.968 1.00 69.25 192 PRO A N 1
ATOM 1379 C CA . PRO A 1 192 ? 20.923 15.101 43.545 1.00 69.25 192 PRO A CA 1
ATOM 1380 C C . PRO A 1 192 ? 21.419 13.846 42.813 1.00 69.25 192 PRO A C 1
ATOM 1382 O O . PRO A 1 192 ? 22.256 13.097 43.317 1.00 69.25 192 PRO A O 1
ATOM 1385 N N . SER A 1 193 ? 20.884 13.626 41.609 1.00 70.88 193 SER A N 1
ATOM 1386 C CA . SER A 1 193 ? 21.277 12.521 40.727 1.00 70.88 193 SER A CA 1
ATOM 1387 C C . SER A 1 193 ? 22.713 12.699 40.203 1.00 70.88 193 SER A C 1
ATOM 1389 O O . SER A 1 193 ? 23.132 13.840 39.991 1.00 70.88 193 SER A O 1
ATOM 1391 N N . PRO A 1 194 ? 23.473 11.612 39.959 1.00 68.00 194 PRO A N 1
ATOM 1392 C CA . PRO A 1 194 ? 24.827 11.713 39.423 1.00 68.00 194 PRO A CA 1
ATOM 1393 C C . PRO A 1 194 ? 24.816 12.238 37.981 1.00 68.00 194 PRO A C 1
ATOM 1395 O O . PRO A 1 194 ? 23.997 11.814 37.165 1.00 68.00 194 PRO A O 1
ATOM 1398 N N . LEU A 1 195 ? 25.745 13.143 37.670 1.00 66.50 195 LEU A N 1
ATOM 1399 C CA . LEU A 1 195 ? 25.977 13.646 36.314 1.00 66.50 195 LEU A CA 1
ATOM 1400 C C . LEU A 1 195 ? 26.516 12.531 35.392 1.00 66.50 195 LEU A C 1
ATOM 1402 O O . LEU A 1 195 ? 27.298 11.695 35.853 1.00 66.50 195 LEU A O 1
ATOM 1406 N N . PRO A 1 196 ? 26.151 12.521 34.096 1.00 66.94 196 PRO A N 1
ATOM 1407 C CA . PRO A 1 196 ? 26.720 11.587 33.130 1.00 66.94 196 PRO A CA 1
ATOM 1408 C C . PRO A 1 196 ? 28.192 11.925 32.815 1.00 66.94 196 PRO A C 1
ATOM 1410 O O . PRO A 1 196 ? 28.577 13.096 32.873 1.00 66.94 196 PRO A O 1
ATOM 1413 N N . PRO A 1 197 ? 29.026 10.924 32.473 1.00 59.66 197 PRO A N 1
ATOM 1414 C CA . PRO A 1 197 ? 30.423 11.148 32.116 1.00 59.66 197 PRO A CA 1
ATOM 1415 C C . PRO A 1 197 ? 30.544 11.820 30.743 1.00 59.66 197 PRO A C 1
ATOM 1417 O O . PRO A 1 197 ? 29.891 11.416 29.783 1.00 59.66 197 PRO A O 1
ATOM 1420 N N . SER A 1 198 ? 31.410 12.830 30.656 1.00 56.09 198 SER A N 1
ATOM 1421 C CA . SER A 1 198 ? 31.766 13.483 29.395 1.00 56.09 198 SER A CA 1
ATOM 1422 C C . SER A 1 198 ? 32.620 12.565 28.518 1.00 56.09 198 SER A C 1
ATOM 1424 O O . SER A 1 198 ? 33.624 12.015 28.977 1.00 56.09 198 SER A O 1
ATOM 1426 N N . SER A 1 199 ? 32.262 12.448 27.243 1.00 56.59 199 SER A N 1
ATOM 1427 C CA . SER A 1 199 ? 33.136 12.030 26.140 1.00 56.59 199 SER A CA 1
ATOM 1428 C C . SER A 1 199 ? 32.714 12.762 24.877 1.00 56.59 199 SER A C 1
ATOM 1430 O O . SER A 1 199 ? 31.486 12.902 24.682 1.00 56.59 199 SER A O 1
#